Protein AF-A0A1H8EXU6-F1 (afdb_monomer_lite)

Secondary structure (DSSP, 8-state):
--------HHHHHHHHHHHHHH---SHHHHHHHHHHHHHTT-HHHHHHHHHHHHHHHHHHHHHHHTT-HHHHHHHHHHHHHHHHHTT-HHHHHHHHHHHHHHHHHHHHHTSTT-TTT-HHHHHHHHHHHHHTT-HHHHHHHHTT--SS--HHHHHHHHHHTT-HHHHHHHHHHHHHHHHHHT--TT--S-SS-HHHHHHHHHHTT-

Radius of gyration: 17.13 Å; chains: 1; bounding box: 43×28×47 Å

Foldseek 3Di:
DPLDDDAPLVVLVVLLVVCVVVPQDALLSLLLNLLSCVVVVVLQSSLVSLVVSLVRLVVVLVVCVPPPLVVNLLSLLLSLVSCVSSVVLVSSLVSLVVSLVSLVCCCCPVVVVPLVVSLVSLLSNLVSCLSNVVLVSNLVSQVSNDPDRRLSNQVSCCVVVVPLVSLVVSLVVLSVVCVVVVDHSSDGSGSADSNNSNVVSVVVND

Sequence (206 aa):
MARQLQVNEKQILQKINFLDSVGPQSWSDYEAYARCLFYLGEAEKAKAYFLEAAKRIVNLIAVFERKNRKEFVRLKLVQANYYRLAGEKRQSVKQYAELRDLYLNMFETDYEGDQDRAIGILNNLSYCHFFLEDYEKSIRFGKMVSEWEPISLGYSEGIFLQDKKRIESTLDDVIKEIKREKSVPYDTGAEVSLWDWYEIGRELLE

Structure (mmCIF, N/CA/C/O backbone):
data_AF-A0A1H8EXU6-F1
#
_entry.id   AF-A0A1H8EXU6-F1
#
loop_
_atom_site.group_PDB
_atom_site.id
_atom_site.type_symbol
_atom_site.label_atom_id
_atom_site.label_alt_id
_atom_site.label_comp_id
_atom_site.label_asym_id
_atom_site.label_entity_id
_atom_site.label_seq_id
_atom_site.pdbx_PDB_ins_code
_atom_site.Cartn_x
_atom_site.Cartn_y
_atom_site.Cartn_z
_atom_site.occupancy
_atom_site.B_iso_or_equiv
_atom_site.auth_seq_id
_atom_site.auth_comp_id
_atom_site.auth_asym_id
_atom_site.auth_atom_id
_atom_site.pdbx_PDB_model_num
ATOM 1 N N . MET A 1 1 ? 5.748 -5.212 24.329 1.00 45.69 1 MET A N 1
ATOM 2 C CA . MET A 1 1 ? 4.477 -4.496 24.601 1.00 45.69 1 MET A CA 1
ATOM 3 C C . MET A 1 1 ? 4.548 -2.969 24.371 1.00 45.69 1 MET A C 1
ATOM 5 O O . MET A 1 1 ? 3.659 -2.276 24.835 1.00 45.69 1 MET A O 1
ATOM 9 N N . ALA A 1 2 ? 5.526 -2.408 23.631 1.00 47.41 2 ALA A N 1
ATOM 10 C CA . ALA A 1 2 ? 5.732 -0.943 23.551 1.00 47.41 2 ALA A CA 1
ATOM 11 C C . ALA A 1 2 ? 5.724 -0.324 22.129 1.00 47.41 2 ALA A C 1
ATOM 13 O O . ALA A 1 2 ? 6.211 0.788 21.956 1.00 47.41 2 ALA A O 1
ATOM 14 N N . ARG A 1 3 ? 5.174 -1.003 21.110 1.00 66.81 3 ARG A N 1
ATOM 15 C CA . ARG A 1 3 ? 5.127 -0.496 19.714 1.00 66.81 3 ARG A CA 1
ATOM 16 C C . ARG A 1 3 ? 3.706 -0.256 19.178 1.00 66.81 3 ARG A C 1
ATOM 18 O O . ARG A 1 3 ? 3.496 -0.152 17.972 1.00 66.81 3 ARG A O 1
ATOM 25 N N . GLN A 1 4 ? 2.714 -0.168 20.067 1.00 81.00 4 GLN A N 1
ATOM 26 C CA . GLN A 1 4 ? 1.342 0.121 19.655 1.00 81.00 4 GLN A CA 1
ATOM 27 C C . GLN A 1 4 ? 1.125 1.636 19.538 1.00 81.00 4 GLN A C 1
ATOM 29 O O . GLN A 1 4 ? 1.287 2.368 20.514 1.00 81.00 4 GLN A O 1
ATOM 34 N N . LEU A 1 5 ? 0.786 2.113 18.342 1.00 89.25 5 LEU A N 1
ATOM 35 C CA . LEU A 1 5 ? 0.327 3.473 18.118 1.00 89.25 5 LEU A CA 1
ATOM 36 C C . LEU A 1 5 ? -1.074 3.599 18.706 1.00 89.25 5 LEU A C 1
ATOM 38 O O . LEU A 1 5 ? -1.958 2.790 18.426 1.00 89.25 5 LEU A O 1
ATOM 42 N N . GLN A 1 6 ? -1.278 4.625 19.527 1.00 86.56 6 GLN A N 1
ATOM 43 C CA . GLN A 1 6 ? -2.604 4.938 20.028 1.00 86.56 6 GLN A CA 1
ATOM 44 C C . GLN A 1 6 ? -3.386 5.654 18.926 1.00 86.56 6 GLN A C 1
ATOM 46 O O . GLN A 1 6 ? -3.114 6.812 18.607 1.00 86.56 6 GLN A O 1
ATOM 51 N N . VAL A 1 7 ? -4.360 4.957 18.349 1.00 90.06 7 VAL A N 1
ATOM 52 C CA . VAL A 1 7 ? -5.300 5.549 17.398 1.00 90.06 7 VAL A CA 1
ATOM 53 C C . VAL A 1 7 ? -6.278 6.448 18.151 1.00 90.06 7 VAL A C 1
ATOM 55 O O . VAL A 1 7 ? -6.841 6.064 19.176 1.00 90.06 7 VAL A O 1
ATOM 58 N N . ASN A 1 8 ? -6.482 7.666 17.651 1.00 93.12 8 ASN A N 1
ATOM 59 C CA . ASN A 1 8 ? -7.433 8.604 18.235 1.00 93.12 8 ASN A CA 1
ATOM 60 C C . ASN A 1 8 ? -8.865 8.229 17.831 1.00 93.12 8 ASN A C 1
ATOM 62 O O . ASN A 1 8 ? -9.390 8.711 16.827 1.00 93.12 8 ASN A O 1
ATOM 66 N N . GLU A 1 9 ? -9.506 7.385 18.636 1.00 94.12 9 GLU A N 1
ATOM 67 C CA . GLU A 1 9 ? -10.868 6.892 18.399 1.00 94.12 9 GLU A CA 1
ATOM 68 C C . GLU A 1 9 ? -11.885 8.025 18.177 1.00 94.12 9 GLU A C 1
ATOM 70 O O . GLU A 1 9 ? -12.750 7.928 17.309 1.00 94.12 9 GLU A O 1
ATOM 75 N N . LYS A 1 10 ? -11.733 9.164 18.869 1.00 95.88 10 LYS A N 1
ATOM 76 C CA . LYS A 1 10 ? -12.604 10.331 18.666 1.00 95.88 10 LYS A CA 1
ATOM 77 C C . LYS A 1 10 ? -12.510 10.873 17.236 1.00 95.88 10 LYS A C 1
ATOM 79 O O . LYS A 1 10 ? -13.536 11.243 16.672 1.00 95.88 10 LYS A O 1
ATOM 84 N N . GLN A 1 11 ? -11.312 10.923 16.650 1.00 95.69 11 GLN A N 1
ATOM 85 C CA . GLN A 1 11 ? -11.128 11.353 15.257 1.00 95.69 11 GLN A CA 1
ATOM 86 C C . GLN A 1 11 ? -11.706 10.335 14.268 1.00 95.69 11 GLN A C 1
ATOM 88 O O . GLN A 1 11 ? -12.362 10.735 13.307 1.00 95.69 11 GLN A O 1
ATOM 93 N N . ILE A 1 12 ? -11.535 9.033 14.534 1.00 97.19 12 ILE A N 1
ATOM 94 C CA . ILE A 1 12 ? -12.151 7.961 13.735 1.00 97.19 12 ILE A CA 1
ATOM 95 C C . ILE A 1 12 ? -13.680 8.117 13.711 1.00 97.19 12 ILE A C 1
ATOM 97 O O . ILE A 1 12 ? -14.282 8.173 12.638 1.00 97.19 12 ILE A O 1
ATOM 101 N N . LEU A 1 13 ? -14.302 8.269 14.884 1.00 97.38 13 LEU A N 1
ATOM 102 C CA . LEU A 1 13 ? -15.750 8.448 15.016 1.00 97.38 13 LEU A CA 1
ATOM 103 C C . LEU A 1 13 ? -16.239 9.738 14.350 1.00 97.38 13 LEU A C 1
ATOM 105 O O . LEU A 1 13 ? -17.275 9.736 13.692 1.00 97.38 13 LEU A O 1
ATOM 109 N N . GLN A 1 14 ? -15.493 10.841 14.468 1.00 97.19 14 GLN A N 1
ATOM 110 C CA . GLN A 1 14 ? -15.816 12.087 13.766 1.00 97.19 14 GLN A CA 1
ATOM 111 C C . GLN A 1 14 ? -15.837 11.898 12.244 1.00 97.19 14 GLN A C 1
ATOM 113 O O . GLN A 1 14 ? -16.750 12.399 11.585 1.00 97.19 14 GLN A O 1
ATOM 118 N N . LYS A 1 15 ? -14.865 11.165 11.687 1.00 97.44 15 LYS A N 1
ATOM 119 C CA . LYS A 1 15 ? -14.797 10.897 10.247 1.00 97.44 15 LYS A CA 1
ATOM 120 C C . LYS A 1 15 ? -15.935 9.988 9.776 1.00 97.44 15 LYS A C 1
ATOM 122 O O . LYS A 1 15 ? -16.540 10.300 8.752 1.00 97.44 15 LYS A O 1
ATOM 127 N N . ILE A 1 16 ? -16.261 8.930 10.524 1.00 97.00 16 ILE A N 1
ATOM 128 C CA . ILE A 1 16 ? -17.414 8.061 10.229 1.00 97.00 16 ILE A CA 1
ATOM 129 C C . ILE A 1 16 ? -18.718 8.847 10.275 1.00 97.00 16 ILE A C 1
ATOM 131 O O . ILE A 1 16 ? -19.432 8.853 9.283 1.00 97.00 16 ILE A O 1
ATOM 135 N N . ASN A 1 17 ? -18.981 9.594 11.352 1.00 97.69 17 ASN A N 1
ATOM 136 C CA . ASN A 1 17 ? -20.216 10.374 11.482 1.00 97.69 17 ASN A CA 1
ATOM 137 C C . ASN A 1 17 ? -20.381 11.385 10.339 1.00 97.69 17 ASN A C 1
ATOM 139 O O . ASN A 1 17 ? -21.485 11.601 9.841 1.00 97.69 17 ASN A O 1
ATOM 143 N N . PHE A 1 18 ? -19.279 12.005 9.906 1.00 97.44 18 PHE A N 1
ATOM 144 C CA . PHE A 1 18 ? -19.294 12.879 8.741 1.00 97.44 18 PHE A CA 1
ATOM 145 C C . PHE A 1 18 ? -19.677 12.108 7.473 1.00 97.44 18 PHE A C 1
ATOM 147 O O . PHE A 1 18 ? -20.604 12.519 6.778 1.00 97.44 18 PHE A O 1
ATOM 154 N N . LEU A 1 19 ? -19.008 10.986 7.190 1.00 97.12 19 LEU A N 1
ATOM 155 C CA . LEU A 1 19 ? -19.264 10.169 6.002 1.00 97.12 1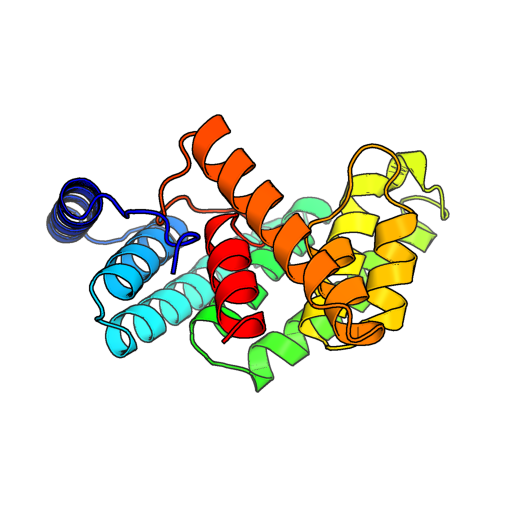9 LEU A CA 1
ATOM 156 C C . LEU A 1 19 ? -20.662 9.534 6.003 1.00 97.12 19 LEU A C 1
ATOM 158 O O . LEU A 1 19 ? -21.265 9.436 4.940 1.00 97.12 19 LEU A O 1
ATOM 162 N N . ASP A 1 20 ? -21.215 9.198 7.166 1.00 96.75 20 ASP A N 1
ATOM 163 C CA . ASP A 1 20 ? -22.604 8.754 7.321 1.00 96.75 20 ASP A CA 1
ATOM 164 C C . ASP A 1 20 ? -23.599 9.872 7.005 1.00 96.75 20 ASP A C 1
ATOM 166 O O . ASP A 1 20 ? -24.638 9.625 6.397 1.00 96.75 20 ASP A O 1
ATOM 170 N N . SER A 1 21 ? -23.278 11.116 7.380 1.00 97.31 21 SER A N 1
ATOM 171 C CA . SER A 1 21 ? -24.172 12.257 7.153 1.00 97.31 21 SER A CA 1
ATOM 172 C C . SER A 1 21 ? -24.282 12.664 5.679 1.00 97.31 21 SER A C 1
ATOM 174 O O . SER A 1 21 ? -25.331 13.150 5.259 1.00 97.31 21 SER A O 1
ATOM 176 N N . VAL A 1 22 ? -23.219 12.462 4.891 1.00 95.38 22 VAL A N 1
ATOM 177 C CA . VAL A 1 22 ? -23.169 12.842 3.464 1.00 95.38 22 VAL A CA 1
ATOM 178 C C . VAL A 1 22 ? -23.229 11.653 2.501 1.00 95.38 22 VAL A C 1
ATOM 180 O O . VAL A 1 22 ? -23.462 11.841 1.306 1.00 95.38 22 VAL A O 1
ATOM 183 N N . GLY A 1 23 ? -23.021 10.434 3.002 1.00 94.31 23 GLY A N 1
ATOM 184 C CA . GLY A 1 23 ? -22.775 9.235 2.203 1.00 94.31 23 GLY A CA 1
ATOM 185 C C . GLY A 1 23 ? -21.404 9.271 1.500 1.00 94.31 23 GLY A C 1
ATOM 186 O O . GLY A 1 23 ? -21.052 10.294 0.911 1.00 94.31 23 GLY A O 1
ATOM 187 N N . PRO A 1 24 ? -20.622 8.174 1.478 1.00 94.81 24 PRO A N 1
ATOM 188 C CA . PRO A 1 24 ? -19.399 8.108 0.674 1.00 94.81 24 PRO A CA 1
ATOM 189 C C . PRO A 1 24 ? -19.691 8.315 -0.824 1.00 94.81 24 PRO A C 1
ATOM 191 O O . PRO A 1 24 ? -20.514 7.604 -1.400 1.00 94.81 24 PRO A O 1
ATOM 194 N N . GLN A 1 25 ? -19.022 9.277 -1.472 1.00 93.69 25 GLN A N 1
ATOM 195 C CA . GLN A 1 25 ? -19.296 9.636 -2.876 1.00 93.69 25 GLN A CA 1
ATOM 196 C C . GLN A 1 25 ? -18.189 9.171 -3.829 1.00 93.69 25 GLN A C 1
ATOM 198 O O . GLN A 1 25 ? -18.455 8.747 -4.958 1.00 93.69 25 GLN A O 1
ATOM 203 N N . SER A 1 26 ? -16.940 9.216 -3.373 1.00 94.88 26 SER A N 1
ATOM 204 C CA . SER A 1 26 ? -15.739 8.904 -4.154 1.00 94.88 26 SER A CA 1
ATOM 205 C C . SER A 1 26 ? -15.062 7.619 -3.679 1.00 94.88 26 SER A C 1
ATOM 207 O O . SER A 1 26 ? -15.241 7.215 -2.535 1.00 94.88 26 SER A O 1
ATOM 209 N N . TRP A 1 27 ? -14.238 6.983 -4.519 1.00 96.19 27 TRP A N 1
ATOM 210 C CA . TRP A 1 27 ? -13.452 5.808 -4.102 1.00 96.19 27 TRP A CA 1
ATOM 211 C C . TRP A 1 27 ? -12.605 6.089 -2.847 1.00 96.19 27 TRP A C 1
ATOM 213 O O . TRP A 1 27 ? -12.496 5.217 -1.991 1.00 96.19 27 TRP A O 1
ATOM 223 N N . SER A 1 28 ? -12.092 7.315 -2.695 1.00 95.69 28 SER A N 1
ATOM 224 C CA . SER A 1 28 ? -11.356 7.755 -1.507 1.00 95.69 28 SER A CA 1
ATOM 225 C C . SER A 1 28 ? -12.256 7.873 -0.276 1.00 95.69 28 SER A C 1
ATOM 227 O O . SER A 1 28 ? -11.833 7.521 0.815 1.00 95.69 28 SER A O 1
ATOM 229 N N . ASP A 1 29 ? -13.521 8.284 -0.411 1.00 97.19 29 ASP A N 1
ATOM 230 C CA . ASP A 1 29 ? -14.446 8.274 0.733 1.00 97.19 29 ASP A CA 1
ATOM 231 C C . ASP A 1 29 ? -14.725 6.848 1.210 1.00 97.19 29 ASP A C 1
ATOM 233 O O . ASP A 1 29 ? -14.744 6.596 2.414 1.00 97.19 29 ASP A O 1
ATOM 237 N N . TYR A 1 30 ? -14.910 5.911 0.273 1.00 97.94 30 TYR A N 1
ATOM 238 C CA . TYR A 1 30 ? -15.079 4.491 0.591 1.00 97.94 30 TYR A CA 1
ATOM 239 C C . TYR A 1 30 ? -13.823 3.908 1.253 1.00 97.94 30 TYR A C 1
ATOM 241 O O . TYR A 1 30 ? -13.953 3.174 2.230 1.00 97.94 30 TYR A O 1
ATOM 249 N N . GLU A 1 31 ? -12.622 4.271 0.785 1.00 98.00 31 GLU A N 1
ATOM 250 C CA . GLU A 1 31 ? -11.361 3.902 1.441 1.00 98.00 31 GLU A CA 1
ATOM 251 C C . GLU A 1 31 ? -11.290 4.453 2.872 1.00 98.00 31 GLU A C 1
ATOM 253 O O . GLU A 1 31 ? -11.057 3.688 3.809 1.00 98.00 31 GLU A O 1
ATOM 258 N N . ALA A 1 32 ? -11.511 5.758 3.061 1.00 97.94 32 ALA A N 1
ATOM 259 C CA . ALA A 1 32 ? -11.473 6.383 4.382 1.00 97.94 32 ALA A CA 1
ATOM 260 C C . ALA A 1 32 ? -12.466 5.715 5.340 1.00 97.94 32 ALA A C 1
ATOM 262 O O . ALA A 1 32 ? -12.121 5.417 6.483 1.00 97.94 32 ALA A O 1
ATOM 263 N N . TYR A 1 33 ? -13.686 5.445 4.868 1.00 98.19 33 TYR A N 1
ATOM 264 C CA . TYR A 1 33 ? -14.715 4.781 5.660 1.00 98.19 33 TYR A CA 1
ATOM 265 C C . TYR A 1 33 ? -14.307 3.356 6.047 1.00 98.19 33 TYR A C 1
ATOM 267 O O . TYR A 1 33 ? -14.404 2.984 7.216 1.00 98.19 33 TYR A O 1
ATOM 275 N N . ALA A 1 34 ? -13.788 2.578 5.091 1.00 98.25 34 ALA A N 1
ATOM 276 C CA . ALA A 1 34 ? -13.293 1.225 5.330 1.00 98.25 34 ALA A CA 1
ATOM 277 C C . ALA A 1 34 ? -12.171 1.206 6.376 1.00 98.25 34 ALA A C 1
ATOM 279 O O . ALA A 1 34 ? -12.211 0.407 7.312 1.00 98.25 34 ALA A O 1
ATOM 280 N N . ARG A 1 35 ? -11.206 2.126 6.259 1.00 97.94 35 ARG A N 1
ATOM 281 C CA . ARG A 1 35 ? -10.109 2.293 7.221 1.00 97.94 35 ARG A CA 1
ATOM 282 C C . A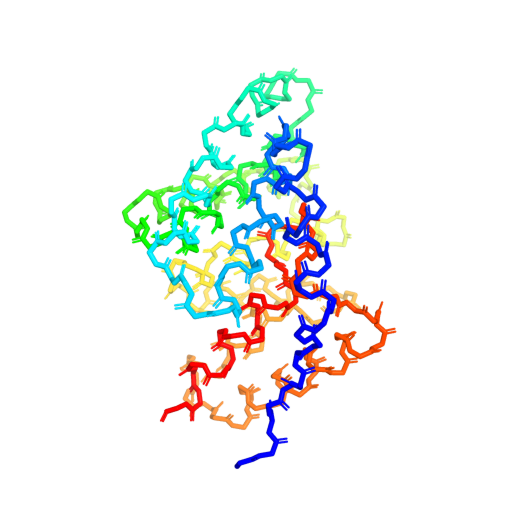RG A 1 35 ? -10.634 2.632 8.616 1.00 97.94 35 ARG A C 1
ATOM 284 O O . ARG A 1 35 ? -10.215 2.014 9.589 1.00 97.94 35 ARG A O 1
ATOM 291 N N . CYS A 1 36 ? -11.591 3.553 8.733 1.00 98.06 36 CYS A N 1
ATOM 292 C CA . CYS A 1 36 ? -12.208 3.854 10.023 1.00 98.06 36 CYS A CA 1
ATOM 293 C C . CYS A 1 36 ? -12.896 2.625 10.641 1.00 98.06 36 CYS A C 1
ATOM 295 O O . CYS A 1 36 ? -12.682 2.341 11.817 1.00 98.06 36 CYS A O 1
ATOM 297 N N . LEU A 1 37 ? -13.679 1.877 9.856 1.00 97.94 37 LEU A N 1
ATOM 298 C CA . LEU A 1 37 ? -14.353 0.657 10.314 1.00 97.94 37 LEU A CA 1
ATOM 299 C C . LEU A 1 37 ? -13.358 -0.413 10.779 1.00 97.94 37 LEU A C 1
ATOM 301 O O . LEU A 1 37 ? -13.581 -1.041 11.812 1.00 97.94 37 LEU A O 1
ATOM 305 N N . PHE A 1 38 ? -12.247 -0.586 10.060 1.00 96.94 38 PHE A N 1
ATOM 306 C CA . PHE A 1 38 ? -11.181 -1.513 10.443 1.00 96.94 38 PHE A CA 1
ATOM 307 C C . PHE A 1 38 ? -10.659 -1.210 11.856 1.00 96.94 38 PHE A C 1
ATOM 309 O O . PHE A 1 38 ? -10.638 -2.099 12.705 1.00 96.94 38 PHE A O 1
ATOM 316 N N . TYR A 1 39 ? -10.342 0.055 12.149 1.00 95.88 39 TYR A N 1
ATOM 317 C CA . TYR A 1 39 ? -9.848 0.465 13.470 1.00 95.88 39 TYR A CA 1
ATOM 318 C C . TYR A 1 39 ? -10.905 0.464 14.581 1.00 95.88 39 TYR A C 1
ATOM 320 O O . TYR A 1 39 ? -10.541 0.461 15.754 1.00 95.88 39 TYR A O 1
ATOM 328 N N . LEU A 1 40 ? -12.195 0.424 14.240 1.00 95.75 40 LEU A N 1
ATOM 329 C CA . LEU A 1 40 ? -13.282 0.193 15.199 1.00 95.75 40 LEU A CA 1
ATOM 330 C C . LEU A 1 40 ? -13.588 -1.299 15.421 1.00 95.75 40 LEU A C 1
ATOM 332 O O . LEU A 1 40 ? -14.525 -1.628 16.144 1.00 95.75 40 LEU A O 1
ATOM 336 N N . GLY A 1 41 ? -12.825 -2.212 14.809 1.00 95.62 41 GLY A N 1
ATOM 337 C CA . GLY A 1 41 ? -13.040 -3.657 14.935 1.00 95.62 41 GLY A CA 1
ATOM 338 C C . GLY A 1 41 ? -14.175 -4.205 14.062 1.00 95.62 41 GLY A C 1
ATOM 339 O O . GLY A 1 41 ? -14.562 -5.363 14.202 1.00 95.62 41 GLY A O 1
ATOM 340 N N . GLU A 1 42 ? -14.693 -3.414 13.123 1.00 97.06 42 GLU A N 1
ATOM 341 C CA . GLU A 1 42 ? -15.795 -3.771 12.221 1.00 97.06 42 GLU A CA 1
ATOM 342 C C . GLU A 1 42 ? -15.258 -4.380 10.910 1.00 97.06 42 GLU A C 1
ATOM 344 O O . GLU A 1 42 ? -15.556 -3.920 9.804 1.00 97.06 42 GLU A O 1
ATOM 349 N N . ALA A 1 43 ? -14.423 -5.419 11.032 1.00 94.69 43 ALA A N 1
ATOM 350 C CA . ALA A 1 43 ? -13.606 -5.949 9.936 1.00 94.69 43 ALA A CA 1
ATOM 351 C C . ALA A 1 43 ? -14.417 -6.394 8.703 1.00 94.69 43 ALA A C 1
ATOM 353 O O . ALA A 1 43 ? -14.051 -6.069 7.576 1.00 94.69 43 ALA A O 1
ATOM 354 N N . GLU A 1 44 ? -15.543 -7.091 8.887 1.00 95.88 44 GLU A N 1
ATOM 355 C CA . GLU A 1 44 ? -16.378 -7.541 7.760 1.00 95.88 44 GLU A CA 1
ATOM 356 C C . GLU A 1 44 ? -17.007 -6.369 6.994 1.00 95.88 44 GLU A C 1
ATOM 358 O O . GLU A 1 44 ? -17.067 -6.385 5.762 1.00 95.88 44 GLU A O 1
ATOM 363 N N . LYS A 1 45 ? -17.409 -5.303 7.701 1.00 97.62 45 LYS A N 1
ATOM 364 C CA . LYS A 1 45 ? -17.896 -4.081 7.050 1.00 97.62 45 LYS A CA 1
ATOM 365 C C . LYS A 1 45 ? -16.757 -3.390 6.306 1.00 97.62 45 LYS A C 1
ATOM 367 O O . LYS A 1 45 ? -16.934 -3.022 5.148 1.00 97.62 45 LYS A O 1
ATOM 372 N N . ALA A 1 46 ? -15.582 -3.265 6.926 1.00 98.19 46 ALA A N 1
ATOM 373 C CA . ALA A 1 46 ? -14.411 -2.657 6.296 1.00 98.19 46 ALA A CA 1
ATOM 374 C C . ALA A 1 46 ? -14.068 -3.326 4.954 1.00 98.19 46 ALA A C 1
ATOM 376 O O . ALA A 1 46 ? -13.910 -2.634 3.947 1.00 98.19 46 ALA A O 1
ATOM 377 N N . LYS A 1 47 ? -14.059 -4.668 4.904 1.00 98.25 47 LYS A N 1
ATOM 378 C CA . LYS A 1 47 ? -13.835 -5.432 3.663 1.00 98.25 47 LYS A CA 1
ATOM 379 C C . LYS A 1 47 ? -14.815 -5.040 2.558 1.00 98.25 47 LYS A C 1
ATOM 381 O O . LYS A 1 47 ? -14.394 -4.757 1.438 1.00 98.25 47 LYS A O 1
ATOM 386 N N . ALA A 1 48 ? -16.112 -4.971 2.867 1.00 98.25 48 ALA A N 1
ATOM 387 C CA . ALA A 1 48 ? -17.133 -4.598 1.889 1.00 98.25 48 ALA A CA 1
ATOM 388 C C . ALA A 1 48 ? -16.898 -3.191 1.305 1.00 98.25 48 ALA A C 1
ATOM 390 O O . ALA A 1 48 ? -17.037 -2.995 0.096 1.00 98.25 48 ALA A O 1
ATOM 391 N N . TYR A 1 49 ? -16.484 -2.228 2.135 1.00 98.31 49 TYR A N 1
ATOM 392 C CA . TYR A 1 49 ? -16.184 -0.868 1.681 1.00 98.31 49 TYR A CA 1
ATOM 393 C C . TYR A 1 49 ? -14.877 -0.773 0.880 1.00 98.31 49 TYR A C 1
ATOM 395 O O . TYR A 1 49 ? -14.845 -0.042 -0.110 1.00 98.31 49 TYR A O 1
ATOM 403 N N . PHE A 1 50 ? -13.838 -1.552 1.206 1.00 98.38 50 PHE A N 1
ATOM 404 C CA . PHE A 1 50 ? -12.641 -1.649 0.357 1.00 98.38 50 PHE A CA 1
ATOM 405 C C . PHE A 1 50 ? -12.966 -2.219 -1.031 1.00 98.38 50 PHE A C 1
ATOM 407 O O . PHE A 1 50 ? -12.485 -1.700 -2.039 1.00 98.38 50 PHE A O 1
ATOM 414 N N . LEU A 1 51 ? -13.834 -3.232 -1.117 1.00 98.25 51 LEU A N 1
ATOM 415 C CA . LEU A 1 51 ? -14.290 -3.764 -2.407 1.00 98.25 51 LEU A CA 1
ATOM 416 C C . LEU A 1 51 ? -15.073 -2.732 -3.215 1.00 98.25 51 LEU A C 1
ATOM 418 O O . LEU A 1 51 ? -14.941 -2.668 -4.437 1.00 98.25 51 LEU A O 1
ATOM 422 N N . GLU A 1 52 ? -15.884 -1.915 -2.553 1.00 97.88 52 GLU A N 1
ATOM 423 C CA . GLU A 1 52 ? -16.617 -0.842 -3.217 1.00 97.88 52 GLU A CA 1
ATOM 424 C C . GLU A 1 52 ? -15.678 0.281 -3.694 1.00 97.88 52 GLU A C 1
ATOM 426 O O . GLU A 1 52 ? -15.815 0.747 -4.829 1.00 97.88 52 GLU A O 1
ATOM 431 N N . ALA A 1 53 ? -14.651 0.638 -2.912 1.00 97.56 53 ALA A N 1
ATOM 432 C CA . ALA A 1 53 ? -13.579 1.533 -3.356 1.00 97.56 53 ALA A CA 1
ATOM 433 C C . ALA A 1 53 ? -12.868 0.980 -4.607 1.00 97.56 53 ALA A C 1
ATOM 435 O O . ALA A 1 53 ? -12.712 1.695 -5.604 1.00 97.56 53 ALA A O 1
ATOM 436 N N . ALA A 1 54 ? -12.535 -0.317 -4.605 1.00 97.25 54 ALA A N 1
ATOM 437 C CA . ALA A 1 54 ? -11.914 -1.009 -5.734 1.00 97.25 54 ALA A CA 1
ATOM 438 C C . ALA A 1 54 ? -12.795 -1.027 -6.992 1.00 97.25 54 ALA A C 1
ATOM 440 O O . ALA A 1 54 ? -12.276 -0.904 -8.101 1.00 97.25 54 ALA A O 1
ATOM 441 N N . LYS A 1 55 ? -14.122 -1.135 -6.858 1.00 97.00 55 LYS A N 1
ATOM 442 C CA . LYS A 1 55 ? -15.048 -1.031 -8.000 1.00 97.00 55 LYS A CA 1
ATOM 443 C C . LYS A 1 55 ? -15.114 0.391 -8.550 1.00 97.00 55 LYS A C 1
ATOM 445 O O . LYS A 1 55 ? -15.117 0.583 -9.762 1.00 97.00 55 LYS A O 1
ATOM 450 N N . ARG A 1 56 ? -15.153 1.397 -7.675 1.00 95.75 56 ARG A N 1
ATOM 451 C CA . ARG A 1 56 ? -15.331 2.804 -8.071 1.00 95.75 56 ARG A CA 1
ATOM 452 C C . ARG A 1 56 ? -14.112 3.395 -8.761 1.00 95.75 56 ARG A C 1
ATOM 454 O O . ARG A 1 56 ? -14.269 4.190 -9.688 1.00 95.75 56 ARG A O 1
ATOM 461 N N . ILE A 1 57 ? -12.912 2.983 -8.359 1.00 95.81 57 ILE A N 1
ATOM 462 C CA . ILE A 1 57 ? -11.669 3.461 -8.977 1.00 95.81 57 ILE A CA 1
ATOM 463 C C . ILE A 1 57 ? -11.504 2.975 -10.433 1.00 95.81 57 ILE A C 1
ATOM 465 O O . ILE A 1 57 ? -10.818 3.638 -11.208 1.00 95.81 57 ILE A O 1
ATOM 469 N N . VAL A 1 58 ? -12.197 1.902 -10.859 1.00 94.50 58 VAL A N 1
ATOM 470 C CA . VAL A 1 58 ? -12.144 1.355 -12.238 1.00 94.50 58 VAL A CA 1
ATOM 471 C C . VAL A 1 58 ? -12.430 2.419 -13.297 1.00 94.50 58 VAL A C 1
ATOM 473 O O . VAL A 1 58 ? -11.711 2.510 -14.292 1.00 94.50 58 VAL A O 1
ATOM 476 N N . ASN A 1 59 ? -13.452 3.250 -13.081 1.00 89.12 59 ASN A N 1
ATOM 477 C CA . ASN A 1 59 ? -13.827 4.285 -14.046 1.00 89.12 59 ASN A CA 1
ATOM 478 C C . ASN A 1 59 ? -12.704 5.312 -14.225 1.00 89.12 59 ASN A C 1
ATOM 480 O O . ASN A 1 59 ? -12.444 5.761 -15.339 1.00 89.12 59 ASN A O 1
ATOM 484 N N . LEU A 1 60 ? -12.012 5.656 -13.137 1.00 91.62 60 LEU A N 1
ATOM 485 C CA . LEU A 1 60 ? -10.893 6.589 -13.176 1.00 91.62 60 LEU A CA 1
ATOM 486 C C . LEU A 1 60 ? -9.660 5.958 -13.840 1.00 91.62 60 LEU A C 1
ATOM 488 O O . LEU A 1 60 ? -9.017 6.606 -14.664 1.00 91.62 60 LEU A O 1
ATOM 492 N N . ILE A 1 61 ? -9.378 4.681 -13.561 1.00 94.81 61 ILE A N 1
ATOM 493 C CA . ILE A 1 61 ? -8.314 3.912 -14.227 1.00 94.81 61 ILE A CA 1
ATOM 494 C C . ILE A 1 61 ? -8.516 3.926 -15.750 1.00 94.81 61 ILE A C 1
ATOM 496 O O . ILE A 1 61 ? -7.583 4.238 -16.489 1.00 94.81 61 ILE A O 1
ATOM 500 N N . ALA A 1 62 ? -9.740 3.667 -16.221 1.00 93.19 62 ALA A N 1
ATOM 501 C CA . ALA A 1 62 ? -10.063 3.652 -17.649 1.00 93.19 62 ALA A CA 1
ATOM 502 C C . ALA A 1 62 ? -9.844 5.017 -18.334 1.00 93.19 62 ALA A C 1
ATOM 504 O O . ALA A 1 62 ? -9.449 5.077 -19.499 1.00 93.19 62 ALA A O 1
ATOM 505 N N . VAL A 1 63 ? -10.055 6.129 -17.617 1.00 92.81 63 VAL A N 1
ATOM 506 C CA . VAL A 1 63 ? -9.771 7.479 -18.137 1.00 92.81 63 VAL A CA 1
ATOM 507 C C . VAL A 1 63 ? -8.272 7.679 -18.372 1.00 92.81 63 VAL A C 1
ATOM 509 O O . VAL A 1 63 ? -7.888 8.296 -19.372 1.00 92.81 63 VAL A O 1
ATOM 512 N N . PHE A 1 64 ? -7.427 7.172 -17.473 1.00 94.56 64 PHE A N 1
ATOM 513 C CA . PHE A 1 64 ? -5.981 7.377 -17.536 1.00 94.56 64 PHE A CA 1
ATOM 514 C C . PHE A 1 64 ? -5.241 6.376 -18.414 1.00 94.56 64 PHE A C 1
ATOM 516 O O . PHE A 1 64 ? -4.203 6.747 -18.957 1.00 94.56 64 PHE A O 1
ATOM 523 N N . GLU A 1 65 ? -5.785 5.179 -18.643 1.00 91.81 65 GLU A N 1
ATOM 524 C CA . GLU A 1 65 ? -5.167 4.134 -19.476 1.00 91.81 65 GLU A CA 1
ATOM 525 C C . GLU A 1 65 ? -4.649 4.665 -20.823 1.00 91.81 65 GLU A C 1
ATOM 527 O O . GLU A 1 65 ? -3.562 4.308 -21.267 1.00 91.81 65 GLU A O 1
ATOM 532 N N . ARG A 1 66 ? -5.393 5.585 -21.450 1.00 85.31 66 ARG A N 1
ATOM 533 C CA . ARG A 1 66 ? -5.050 6.158 -22.764 1.00 85.31 66 ARG A CA 1
ATOM 534 C C . ARG A 1 66 ? -4.374 7.526 -22.707 1.00 85.31 66 ARG A C 1
ATOM 536 O O . ARG A 1 66 ? -3.949 8.030 -23.741 1.00 85.31 66 ARG A O 1
ATOM 543 N N . LYS A 1 67 ? -4.352 8.170 -21.540 1.00 88.88 67 LYS A N 1
ATOM 544 C CA . LYS A 1 67 ? -3.992 9.594 -21.400 1.00 88.88 67 LYS A CA 1
ATOM 545 C C . LYS A 1 67 ? -2.751 9.822 -20.555 1.00 88.88 67 LYS A C 1
ATOM 547 O O . LYS A 1 67 ? -2.035 10.789 -20.779 1.00 88.88 67 LYS A O 1
ATOM 552 N N . ASN A 1 68 ? -2.530 8.974 -19.558 1.00 93.31 68 ASN A N 1
ATOM 553 C CA . ASN A 1 68 ? -1.440 9.121 -18.613 1.00 93.31 68 ASN A CA 1
ATOM 554 C C . ASN A 1 68 ? -1.078 7.750 -18.038 1.00 93.31 68 ASN A C 1
ATOM 556 O O . ASN A 1 68 ? -1.683 7.279 -17.075 1.00 93.31 68 ASN A O 1
ATOM 560 N N . ARG A 1 69 ? -0.052 7.131 -18.627 1.00 91.44 69 ARG A N 1
ATOM 561 C CA . ARG A 1 69 ? 0.446 5.816 -18.215 1.00 91.44 69 ARG A CA 1
ATOM 562 C C . ARG A 1 69 ? 0.853 5.781 -16.740 1.00 91.44 69 ARG A C 1
ATOM 564 O O . ARG A 1 69 ? 0.577 4.789 -16.077 1.00 91.44 69 ARG A O 1
ATOM 571 N N . LYS A 1 70 ? 1.464 6.857 -16.225 1.00 91.19 70 LYS A N 1
ATOM 572 C CA . LYS A 1 70 ? 1.907 6.948 -14.824 1.00 91.19 70 LYS A CA 1
ATOM 573 C C . LYS A 1 70 ? 0.722 6.915 -13.860 1.00 91.19 70 LYS A C 1
ATOM 575 O O . LYS A 1 70 ? 0.705 6.081 -12.962 1.00 91.19 70 LYS A O 1
ATOM 580 N N . GLU A 1 71 ? -0.296 7.745 -14.085 1.00 93.62 71 GLU A N 1
ATOM 581 C CA . GLU A 1 71 ? -1.508 7.715 -13.248 1.00 93.62 71 GLU A CA 1
ATOM 582 C C . GLU A 1 71 ? -2.292 6.410 -13.409 1.00 93.62 71 GLU A C 1
ATOM 584 O O . GLU A 1 71 ? -2.842 5.897 -12.438 1.00 93.62 71 GLU A O 1
ATOM 589 N N . PHE A 1 72 ? -2.302 5.824 -14.608 1.00 95.56 72 PHE A N 1
ATOM 590 C CA . PHE A 1 72 ? -2.918 4.520 -14.841 1.00 95.56 72 PHE A CA 1
ATOM 591 C C . PHE A 1 72 ? -2.301 3.419 -13.966 1.00 95.56 72 PHE A C 1
ATOM 593 O O . PHE A 1 72 ? -3.036 2.721 -13.263 1.00 95.56 72 PHE A O 1
ATOM 600 N N . VAL A 1 73 ? -0.969 3.270 -13.972 1.00 95.31 73 VAL A N 1
ATOM 601 C CA . VAL A 1 73 ? -0.306 2.244 -13.146 1.00 95.31 73 VAL A CA 1
ATOM 602 C C . VAL A 1 73 ? -0.443 2.547 -11.656 1.00 95.31 73 VAL A C 1
ATOM 604 O O . VAL A 1 73 ? -0.703 1.635 -10.876 1.00 95.31 73 VAL A O 1
ATOM 607 N N . ARG A 1 74 ? -0.371 3.826 -11.269 1.00 95.00 74 ARG A N 1
ATOM 608 C CA . ARG A 1 74 ? -0.548 4.274 -9.885 1.00 95.00 74 ARG A CA 1
ATOM 609 C C . ARG A 1 74 ? -1.916 3.879 -9.325 1.00 95.00 74 ARG A C 1
ATOM 611 O O . ARG A 1 74 ? -2.001 3.235 -8.285 1.00 95.00 74 ARG A O 1
ATOM 618 N N . LEU A 1 75 ? -2.996 4.190 -10.042 1.00 96.06 75 LEU A N 1
ATOM 619 C CA . LEU A 1 75 ? -4.356 3.862 -9.601 1.00 96.06 75 LEU A CA 1
ATOM 620 C C . LEU A 1 75 ? -4.646 2.357 -9.642 1.00 96.06 75 LEU A C 1
ATOM 622 O O . LEU A 1 75 ? -5.398 1.864 -8.802 1.00 96.06 75 LEU A O 1
ATOM 626 N N . LYS A 1 76 ? -4.038 1.608 -10.573 1.00 96.88 76 LYS A N 1
ATOM 627 C CA . LYS A 1 76 ? -4.081 0.139 -10.524 1.00 96.88 76 LYS A CA 1
ATOM 628 C C . LYS A 1 76 ? -3.396 -0.404 -9.265 1.00 96.88 76 LYS A C 1
ATOM 630 O O . LYS A 1 76 ? -3.905 -1.356 -8.684 1.00 96.88 76 LYS A O 1
ATOM 635 N N . LEU A 1 77 ? -2.286 0.192 -8.825 1.00 97.00 77 LEU A N 1
ATOM 636 C CA . LEU A 1 77 ? -1.602 -0.213 -7.594 1.00 97.00 77 LEU A CA 1
ATOM 637 C C . LEU A 1 77 ? -2.450 0.072 -6.346 1.00 97.00 77 LEU A C 1
ATOM 639 O O . LEU A 1 77 ? -2.596 -0.811 -5.502 1.00 97.00 77 LEU A O 1
ATOM 643 N N . VAL A 1 78 ? -3.104 1.237 -6.288 1.00 97.06 78 VAL A N 1
ATOM 644 C CA . VAL A 1 78 ? -4.112 1.556 -5.257 1.00 97.06 78 VAL A CA 1
ATOM 645 C C . VAL A 1 78 ? -5.236 0.508 -5.247 1.00 97.06 78 VAL A C 1
ATOM 647 O O . VAL A 1 78 ? -5.588 -0.031 -4.198 1.00 97.06 78 VAL A O 1
ATOM 650 N N . GLN A 1 79 ? -5.771 0.151 -6.418 1.00 97.62 79 GLN A N 1
ATOM 651 C CA . GLN A 1 79 ? -6.817 -0.868 -6.534 1.00 97.62 79 GLN A CA 1
ATOM 652 C C . GLN A 1 79 ? -6.351 -2.254 -6.046 1.00 97.62 79 GLN A C 1
ATOM 654 O O . GLN A 1 79 ? -7.091 -2.930 -5.326 1.00 97.62 79 GLN A O 1
ATOM 659 N N . ALA A 1 80 ? -5.128 -2.665 -6.389 1.00 97.81 80 ALA A N 1
ATOM 660 C CA . ALA A 1 80 ? -4.549 -3.932 -5.941 1.00 97.81 80 ALA A CA 1
ATOM 661 C C . ALA A 1 80 ? -4.440 -3.994 -4.409 1.00 97.81 80 ALA A C 1
ATOM 663 O O . ALA A 1 80 ? -4.729 -5.037 -3.804 1.00 97.81 80 ALA A O 1
ATOM 664 N N . ASN A 1 81 ? -4.095 -2.862 -3.787 1.00 97.81 81 ASN A N 1
ATOM 665 C CA . ASN A 1 81 ? -4.049 -2.713 -2.338 1.00 97.81 81 ASN A CA 1
ATOM 666 C C . ASN A 1 81 ? -5.448 -2.792 -1.703 1.00 97.81 81 ASN A C 1
ATOM 668 O O . ASN A 1 81 ? -5.608 -3.439 -0.672 1.00 97.81 81 ASN A O 1
ATOM 672 N N . TYR A 1 82 ? -6.494 -2.243 -2.327 1.00 98.06 82 TYR A N 1
ATOM 673 C CA . TYR A 1 82 ? -7.867 -2.422 -1.830 1.00 98.06 82 TYR A CA 1
ATOM 674 C C . TYR A 1 82 ? -8.319 -3.880 -1.853 1.00 98.06 82 TYR A C 1
ATOM 676 O O . TYR A 1 82 ? -8.908 -4.350 -0.881 1.00 98.06 82 TYR A O 1
ATOM 684 N N . TYR A 1 83 ? -7.999 -4.628 -2.913 1.00 98.44 83 TYR A N 1
ATOM 685 C CA . TYR A 1 83 ? -8.261 -6.069 -2.930 1.00 98.44 83 TYR A CA 1
ATOM 686 C C . TYR A 1 83 ? -7.494 -6.803 -1.827 1.00 98.44 83 TYR A C 1
ATOM 688 O O . TYR A 1 83 ? -8.052 -7.699 -1.196 1.00 98.44 83 TYR A O 1
ATOM 696 N N . ARG A 1 84 ? -6.245 -6.404 -1.544 1.00 97.88 84 ARG A N 1
ATOM 697 C CA . ARG A 1 84 ? -5.457 -6.953 -0.430 1.00 97.88 84 ARG A CA 1
ATOM 698 C C . ARG A 1 84 ? -6.140 -6.694 0.913 1.00 97.88 84 ARG A C 1
ATOM 700 O O . ARG A 1 84 ? -6.364 -7.636 1.665 1.00 97.88 84 ARG A O 1
ATOM 707 N N . LEU A 1 85 ? -6.502 -5.440 1.186 1.00 97.62 85 LEU A N 1
ATOM 708 C CA . LEU A 1 85 ? -7.150 -5.012 2.431 1.00 97.62 85 LEU A CA 1
ATOM 709 C C . LEU A 1 85 ? -8.536 -5.647 2.625 1.00 97.62 85 LEU A C 1
ATOM 711 O O . LEU A 1 85 ? -8.947 -5.911 3.751 1.00 97.62 85 LEU A O 1
ATOM 715 N N . ALA A 1 86 ? -9.242 -5.954 1.535 1.00 98.00 86 ALA A N 1
ATOM 716 C CA . ALA A 1 86 ? -10.498 -6.696 1.571 1.00 98.00 86 ALA A CA 1
ATOM 717 C C . ALA A 1 86 ? -10.330 -8.216 1.785 1.00 98.00 86 ALA A C 1
ATOM 719 O O . ALA A 1 86 ? -11.319 -8.911 2.013 1.00 98.00 86 ALA A O 1
ATOM 720 N N . GLY A 1 87 ? -9.106 -8.749 1.707 1.00 97.19 87 GLY A N 1
ATOM 721 C CA . GLY A 1 87 ? -8.831 -10.187 1.790 1.00 97.19 87 GLY A CA 1
ATOM 722 C C . GLY A 1 87 ? -9.012 -10.955 0.472 1.00 97.19 87 GLY A C 1
ATOM 723 O O . GLY A 1 87 ? -8.938 -12.184 0.463 1.00 97.19 87 GLY A O 1
ATOM 724 N N . GLU A 1 88 ? -9.188 -10.272 -0.662 1.00 98.00 88 GLU A N 1
ATOM 725 C CA . GLU A 1 88 ? -9.321 -10.878 -1.995 1.00 98.00 88 GLU A CA 1
ATOM 726 C C . GLU A 1 88 ? -7.957 -11.305 -2.565 1.00 98.00 88 GLU A C 1
ATOM 728 O O . GLU A 1 88 ? -7.484 -10.793 -3.588 1.00 98.00 88 GLU A O 1
ATOM 733 N N . LYS A 1 89 ? -7.301 -12.277 -1.909 1.00 96.25 89 LYS A N 1
ATOM 734 C CA . LYS A 1 89 ? -5.912 -12.687 -2.205 1.00 96.25 89 LYS A CA 1
ATOM 735 C C . LYS A 1 89 ? -5.688 -12.992 -3.688 1.00 96.25 89 LYS A C 1
ATOM 737 O O . LYS A 1 89 ? -4.730 -12.503 -4.280 1.00 96.25 89 LYS A O 1
ATOM 742 N N . ARG A 1 90 ? -6.583 -13.762 -4.321 1.00 97.31 90 ARG A N 1
ATOM 743 C CA . ARG A 1 90 ? -6.443 -14.139 -5.740 1.00 97.31 90 ARG A CA 1
ATOM 744 C C . ARG A 1 90 ? -6.462 -12.922 -6.668 1.00 97.31 90 ARG A C 1
ATOM 746 O O . ARG A 1 90 ? -5.692 -12.879 -7.626 1.00 97.31 90 ARG A O 1
ATOM 753 N N . GLN A 1 91 ? -7.356 -11.967 -6.417 1.00 97.12 91 GLN A N 1
ATOM 754 C CA . GLN A 1 91 ? -7.494 -10.771 -7.250 1.00 97.12 91 GLN A CA 1
ATOM 755 C C . GLN A 1 91 ? -6.302 -9.835 -7.041 1.00 97.12 91 GLN A C 1
ATOM 757 O O . GLN A 1 91 ? -5.706 -9.386 -8.016 1.00 97.12 91 GLN A O 1
ATOM 762 N N . SER A 1 92 ? -5.904 -9.630 -5.785 1.00 97.75 92 SER A N 1
ATOM 763 C CA . SER A 1 92 ? -4.757 -8.799 -5.423 1.00 97.75 92 SER A CA 1
ATOM 764 C C . SER A 1 92 ? -3.445 -9.326 -6.024 1.00 97.75 92 SER A C 1
ATOM 766 O O . SER A 1 92 ? -2.766 -8.594 -6.740 1.00 97.75 92 SER A O 1
ATOM 768 N N . VAL A 1 93 ? -3.139 -10.623 -5.867 1.00 97.94 93 VAL A N 1
ATOM 769 C CA . VAL A 1 93 ? -1.936 -11.257 -6.450 1.00 97.94 93 VAL A CA 1
ATOM 770 C C . VAL A 1 93 ? -1.911 -11.131 -7.972 1.00 97.94 93 VAL A C 1
ATOM 772 O O . VAL A 1 93 ? -0.876 -10.802 -8.550 1.00 97.94 93 VAL A O 1
ATOM 775 N N . LYS A 1 94 ? -3.053 -11.350 -8.637 1.00 98.25 94 LYS A N 1
ATOM 776 C CA . LYS A 1 94 ? -3.153 -11.167 -10.089 1.00 98.25 94 LYS A CA 1
ATOM 777 C C . LYS A 1 94 ? -2.791 -9.732 -10.490 1.00 98.25 94 LYS A C 1
ATOM 779 O O . LYS A 1 94 ? -2.022 -9.547 -11.428 1.00 98.25 94 LYS A O 1
ATOM 784 N N . GLN A 1 95 ? -3.315 -8.731 -9.783 1.00 97.75 95 GLN A N 1
ATOM 785 C CA . GLN A 1 95 ? -3.039 -7.332 -10.106 1.00 97.75 95 GLN A CA 1
ATOM 786 C C . GLN A 1 95 ? -1.595 -6.924 -9.813 1.00 97.75 95 GLN A C 1
ATOM 788 O O . GLN A 1 95 ? -0.996 -6.250 -10.645 1.00 97.75 95 GLN A O 1
ATOM 793 N N . TYR A 1 96 ? -1.006 -7.364 -8.698 1.00 98.50 96 TYR A N 1
ATOM 794 C CA . TYR A 1 96 ? 0.411 -7.106 -8.423 1.00 98.50 96 TYR A CA 1
ATOM 795 C C . TYR A 1 96 ? 1.331 -7.750 -9.468 1.00 98.50 96 TYR A C 1
ATOM 797 O O . TYR A 1 96 ? 2.330 -7.144 -9.848 1.00 98.50 96 TYR A O 1
ATOM 805 N N . ALA A 1 97 ? 0.989 -8.934 -9.990 1.00 98.56 97 ALA A N 1
ATOM 806 C CA . ALA A 1 97 ? 1.741 -9.559 -11.079 1.00 98.56 97 ALA A CA 1
ATOM 807 C C . ALA A 1 97 ? 1.653 -8.751 -12.386 1.00 98.56 97 ALA A C 1
ATOM 809 O O . ALA A 1 97 ? 2.678 -8.501 -13.014 1.00 98.56 97 ALA A O 1
ATOM 810 N N . GLU A 1 98 ? 0.457 -8.283 -12.762 1.00 98.06 98 GLU A N 1
ATOM 811 C CA . GLU A 1 98 ? 0.283 -7.389 -13.918 1.00 98.06 98 GLU A CA 1
ATOM 812 C C . GLU A 1 98 ? 1.056 -6.070 -13.742 1.00 98.06 98 GLU A C 1
ATOM 814 O O . GLU A 1 98 ? 1.704 -5.592 -14.671 1.00 98.06 98 GLU A O 1
ATOM 819 N N . LEU A 1 99 ? 0.997 -5.474 -12.547 1.00 98.06 99 LEU A N 1
ATOM 820 C CA . LEU A 1 99 ? 1.686 -4.226 -12.221 1.00 98.06 99 LEU A CA 1
ATOM 821 C C . LEU A 1 99 ? 3.202 -4.374 -12.255 1.00 98.06 99 LEU A C 1
ATOM 823 O O . LEU A 1 99 ? 3.868 -3.503 -12.805 1.00 98.06 99 LEU A O 1
ATOM 827 N N . ARG A 1 100 ? 3.744 -5.479 -11.732 1.00 98.25 100 ARG A N 1
ATOM 828 C CA . ARG A 1 100 ? 5.167 -5.813 -11.855 1.00 98.25 100 ARG A CA 1
ATOM 829 C C . ARG A 1 100 ? 5.603 -5.760 -13.317 1.00 98.25 100 ARG A C 1
ATOM 831 O O . ARG A 1 100 ? 6.576 -5.083 -13.628 1.00 98.25 100 ARG A O 1
ATOM 838 N N . ASP A 1 101 ? 4.882 -6.440 -14.207 1.00 98.19 101 ASP A N 1
ATOM 839 C CA . ASP A 1 101 ? 5.248 -6.506 -15.626 1.00 98.19 101 ASP A CA 1
ATOM 840 C C . ASP A 1 101 ? 5.159 -5.123 -16.295 1.00 98.19 101 ASP A C 1
ATOM 842 O O . ASP A 1 101 ? 6.029 -4.749 -17.084 1.00 98.19 101 ASP A O 1
ATOM 846 N N . LEU A 1 102 ? 4.158 -4.316 -15.924 1.00 97.25 102 LEU A N 1
ATOM 847 C CA . LEU A 1 102 ? 4.031 -2.934 -16.394 1.00 97.25 102 LEU A CA 1
ATOM 848 C C . LEU A 1 102 ? 5.178 -2.044 -15.907 1.00 97.25 102 LEU A C 1
ATOM 850 O O . LEU A 1 102 ? 5.745 -1.308 -16.712 1.00 97.25 102 LEU A O 1
ATOM 854 N N . TYR A 1 103 ? 5.528 -2.104 -14.622 1.00 97.81 103 TYR A N 1
ATOM 855 C CA . TYR A 1 103 ? 6.614 -1.306 -14.061 1.00 97.81 103 TYR A CA 1
ATOM 856 C C . TYR A 1 103 ? 7.983 -1.734 -14.594 1.00 97.81 103 TYR A C 1
ATOM 858 O O . TYR A 1 103 ? 8.808 -0.865 -14.864 1.00 97.81 103 TYR A O 1
ATOM 866 N N . LEU A 1 104 ? 8.213 -3.036 -14.808 1.00 97.50 104 LEU A N 1
ATOM 867 C CA . LEU A 1 104 ? 9.431 -3.535 -15.454 1.00 97.50 104 LEU A CA 1
ATOM 868 C C . LEU A 1 104 ? 9.547 -2.977 -16.868 1.00 97.50 104 LEU A C 1
ATOM 870 O O . LEU A 1 104 ? 10.571 -2.399 -17.220 1.00 97.50 104 LEU A O 1
ATOM 874 N N . ASN A 1 105 ? 8.465 -3.057 -17.647 1.00 97.12 105 ASN A N 1
ATOM 875 C CA . ASN A 1 105 ? 8.465 -2.494 -18.985 1.00 97.12 105 ASN A CA 1
ATOM 876 C C . ASN A 1 105 ? 8.704 -0.978 -18.965 1.00 97.12 105 ASN A C 1
ATOM 878 O O . ASN A 1 105 ? 9.484 -0.489 -19.775 1.00 97.12 105 ASN A O 1
ATOM 882 N N . MET A 1 106 ? 8.084 -0.230 -18.047 1.00 96.00 106 MET A N 1
ATOM 883 C CA . MET A 1 106 ? 8.344 1.207 -17.903 1.00 96.00 106 MET A CA 1
ATOM 884 C C . MET A 1 106 ? 9.813 1.478 -17.571 1.00 96.00 106 MET A C 1
ATOM 886 O O . MET A 1 106 ? 10.418 2.334 -18.203 1.00 96.00 106 MET A O 1
ATOM 890 N N . PHE A 1 107 ? 10.401 0.742 -16.626 1.00 96.56 107 PHE A N 1
ATOM 891 C CA . PHE A 1 107 ? 11.809 0.893 -16.261 1.00 96.56 107 PHE A CA 1
ATOM 892 C C . PHE A 1 107 ? 12.743 0.654 -17.455 1.00 96.56 107 PHE A C 1
ATOM 894 O O . PHE A 1 107 ? 13.637 1.455 -17.709 1.00 96.56 107 PHE A O 1
ATOM 901 N N . GLU A 1 108 ? 12.506 -0.406 -18.225 1.00 96.56 108 GLU A N 1
ATOM 902 C CA . GLU A 1 108 ? 13.338 -0.764 -19.377 1.00 96.56 108 GLU A CA 1
ATOM 903 C C . GLU A 1 108 ? 13.143 0.168 -20.579 1.00 96.56 108 GLU A C 1
ATOM 905 O O . GLU A 1 108 ? 14.092 0.415 -21.316 1.00 96.56 108 GLU A O 1
ATOM 910 N N . THR A 1 109 ? 11.927 0.681 -20.796 1.00 94.81 109 THR A N 1
ATOM 911 C CA . THR A 1 109 ? 11.584 1.438 -22.014 1.00 94.81 109 THR A CA 1
ATOM 912 C C . THR A 1 109 ? 11.510 2.942 -21.790 1.00 94.81 109 THR A C 1
ATOM 914 O O . THR A 1 109 ? 12.197 3.691 -22.474 1.00 94.81 109 THR A O 1
ATOM 917 N N . ASP A 1 110 ? 10.715 3.398 -20.823 1.00 93.38 110 ASP A N 1
ATOM 918 C CA . ASP A 1 110 ? 10.493 4.826 -20.570 1.00 93.38 110 ASP A CA 1
ATOM 919 C C . ASP A 1 110 ? 11.702 5.468 -19.862 1.00 93.38 110 ASP A C 1
ATOM 921 O O . ASP A 1 110 ? 11.920 6.678 -19.961 1.00 93.38 110 ASP A O 1
ATOM 925 N N . TYR A 1 111 ? 12.472 4.654 -19.133 1.00 93.56 111 TYR A N 1
ATOM 926 C CA . TYR A 1 111 ? 13.649 5.078 -18.376 1.00 93.56 111 TYR A CA 1
ATOM 927 C C . TYR A 1 111 ? 14.957 4.460 -18.877 1.00 93.56 111 TYR A C 1
ATOM 929 O O . TYR A 1 111 ? 16.004 4.813 -18.353 1.00 93.56 111 TYR A O 1
ATOM 937 N N . GLU A 1 112 ? 14.926 3.573 -19.878 1.00 95.00 112 GLU A N 1
ATOM 938 C CA . GLU A 1 112 ? 16.125 2.944 -20.465 1.00 95.00 112 GLU A CA 1
ATOM 939 C C . GLU A 1 112 ? 17.029 2.235 -19.430 1.00 95.00 112 GLU A C 1
ATOM 941 O O . GLU A 1 112 ? 18.238 2.105 -19.611 1.00 95.00 112 GLU A O 1
ATOM 946 N N . GLY A 1 113 ? 16.450 1.782 -18.313 1.00 92.12 113 GLY A N 1
ATOM 947 C CA . GLY A 1 113 ? 17.189 1.193 -17.195 1.00 92.12 113 GLY A CA 1
ATOM 948 C C . GLY A 1 113 ? 17.934 2.198 -16.303 1.00 92.12 113 GLY A C 1
ATOM 949 O O . GLY A 1 113 ? 18.679 1.776 -15.416 1.00 92.12 113 GLY A O 1
ATOM 950 N N . ASP A 1 114 ? 17.740 3.504 -16.503 1.00 94.62 114 ASP A N 1
ATOM 951 C CA . ASP A 1 114 ? 18.315 4.568 -15.676 1.00 94.62 114 ASP A CA 1
ATOM 952 C C . ASP A 1 114 ? 17.660 4.578 -14.286 1.00 94.62 114 ASP A C 1
ATOM 954 O O . ASP A 1 114 ? 16.474 4.882 -14.126 1.00 94.62 114 ASP A O 1
ATOM 958 N N . GLN A 1 115 ? 18.448 4.223 -13.271 1.00 93.62 115 GLN A N 1
ATOM 959 C CA . GLN A 1 115 ? 17.975 4.078 -11.895 1.00 93.62 115 GLN A CA 1
ATOM 960 C C . GLN A 1 115 ? 17.615 5.424 -11.263 1.00 93.62 115 GLN A C 1
ATOM 962 O O . GLN A 1 115 ? 16.574 5.526 -10.614 1.00 93.62 115 GLN A O 1
ATOM 967 N N . ASP A 1 116 ? 18.416 6.459 -11.516 1.00 91.94 116 ASP A N 1
ATOM 968 C CA . ASP A 1 116 ? 18.245 7.783 -10.914 1.00 91.94 116 ASP A CA 1
ATOM 969 C C . ASP A 1 116 ? 16.985 8.468 -11.447 1.00 91.94 116 ASP A C 1
ATOM 971 O O . ASP A 1 116 ? 16.276 9.170 -10.728 1.00 91.94 116 ASP A O 1
ATOM 975 N N . ARG A 1 117 ? 16.634 8.215 -12.712 1.00 93.38 117 ARG A N 1
ATOM 976 C CA . ARG A 1 117 ? 15.382 8.728 -13.285 1.00 93.38 117 ARG A CA 1
ATOM 977 C C . ARG A 1 117 ? 14.161 7.906 -12.867 1.00 93.38 117 ARG A C 1
ATOM 979 O O . ARG A 1 117 ? 13.047 8.437 -12.872 1.00 93.38 117 ARG A O 1
ATOM 986 N N . ALA A 1 118 ? 14.344 6.633 -12.516 1.00 94.62 118 ALA A N 1
ATOM 987 C CA . ALA A 1 118 ? 13.268 5.671 -12.276 1.00 94.62 118 ALA A CA 1
ATOM 988 C C . ALA A 1 118 ? 12.992 5.363 -10.795 1.00 94.62 118 ALA A C 1
ATOM 990 O O . ALA A 1 118 ? 12.274 4.405 -10.509 1.00 94.62 118 ALA A O 1
ATOM 991 N N . ILE A 1 119 ? 13.496 6.162 -9.853 1.00 95.12 119 ILE A N 1
ATOM 992 C CA . ILE A 1 119 ? 13.421 5.900 -8.402 1.00 95.12 119 ILE A CA 1
ATOM 993 C C . ILE A 1 119 ? 12.000 5.525 -7.936 1.00 95.12 119 ILE A C 1
ATOM 995 O O . ILE A 1 119 ? 11.805 4.503 -7.277 1.00 95.12 119 ILE A O 1
ATOM 999 N N . GLY A 1 120 ? 10.974 6.279 -8.349 1.00 93.69 120 GLY A N 1
ATOM 1000 C CA . GLY A 1 120 ? 9.579 5.963 -8.003 1.00 93.69 120 GLY A CA 1
ATOM 1001 C C . GLY A 1 120 ? 9.064 4.643 -8.602 1.00 93.69 120 GLY A C 1
ATOM 1002 O O . GLY A 1 120 ? 8.259 3.950 -7.981 1.00 93.69 120 GLY A O 1
ATOM 1003 N N . ILE A 1 121 ? 9.544 4.258 -9.789 1.00 96.12 121 ILE A N 1
ATOM 1004 C CA . ILE A 1 121 ? 9.217 2.969 -10.421 1.00 96.12 121 ILE A CA 1
ATOM 1005 C C . ILE A 1 121 ? 9.907 1.823 -9.682 1.00 96.12 121 ILE A C 1
ATOM 1007 O O . ILE A 1 121 ? 9.273 0.804 -9.423 1.00 96.12 121 ILE A O 1
ATOM 1011 N N . LEU A 1 122 ? 11.169 2.002 -9.291 1.00 97.56 122 LEU A N 1
ATOM 1012 C CA . LEU A 1 122 ? 11.939 1.020 -8.526 1.00 97.56 122 LEU A CA 1
ATOM 1013 C C . LEU A 1 122 ? 11.322 0.764 -7.144 1.00 97.56 122 LEU A C 1
ATOM 1015 O O . LEU A 1 122 ? 11.176 -0.392 -6.745 1.00 97.56 122 LEU A O 1
ATOM 1019 N N . ASN A 1 123 ? 10.858 1.817 -6.463 1.00 97.00 123 ASN A N 1
ATOM 1020 C CA . ASN A 1 123 ? 10.087 1.687 -5.226 1.00 97.00 123 ASN A CA 1
ATOM 1021 C C . ASN A 1 123 ? 8.820 0.835 -5.439 1.00 97.00 123 ASN A C 1
ATOM 1023 O O . ASN A 1 123 ? 8.584 -0.129 -4.712 1.00 97.00 123 ASN A O 1
ATOM 1027 N N . ASN A 1 124 ? 8.044 1.117 -6.489 1.00 97.31 124 ASN A N 1
ATOM 1028 C CA . ASN A 1 124 ? 6.821 0.363 -6.781 1.00 97.31 124 ASN A CA 1
ATOM 1029 C C . ASN A 1 124 ? 7.087 -1.080 -7.248 1.00 97.31 124 ASN A C 1
ATOM 1031 O O . ASN A 1 124 ? 6.291 -1.972 -6.951 1.00 97.31 124 ASN A O 1
ATOM 1035 N N . LEU A 1 125 ? 8.210 -1.343 -7.925 1.00 97.94 125 LEU A N 1
ATOM 1036 C CA . LEU A 1 125 ? 8.670 -2.702 -8.225 1.00 97.94 125 LEU A CA 1
ATOM 1037 C C . LEU A 1 125 ? 8.988 -3.472 -6.947 1.00 97.94 125 LEU A C 1
ATOM 1039 O O . LEU A 1 125 ? 8.538 -4.610 -6.802 1.00 97.94 125 LEU A O 1
ATOM 1043 N N . SER A 1 126 ? 9.699 -2.845 -6.004 1.00 98.25 126 SER A N 1
ATOM 1044 C CA . SER A 1 126 ? 9.944 -3.432 -4.685 1.00 98.25 126 SER A CA 1
ATOM 1045 C C . SER A 1 126 ? 8.620 -3.773 -3.989 1.00 98.25 126 SER A C 1
ATOM 1047 O O . SER A 1 126 ? 8.449 -4.894 -3.516 1.00 98.25 126 SER A O 1
ATOM 1049 N N . TYR A 1 127 ? 7.624 -2.880 -4.035 1.00 96.56 127 TYR A N 1
ATOM 1050 C CA . TYR A 1 127 ? 6.305 -3.121 -3.431 1.00 96.56 127 TYR A CA 1
ATOM 1051 C C . TYR A 1 127 ? 5.583 -4.300 -4.081 1.00 96.56 127 TYR A C 1
ATOM 1053 O O . TYR A 1 127 ? 5.106 -5.193 -3.382 1.00 96.56 127 TYR A O 1
ATOM 1061 N N . CYS A 1 128 ? 5.522 -4.337 -5.415 1.00 98.38 128 CYS A N 1
ATOM 1062 C CA . CYS A 1 128 ? 4.877 -5.435 -6.131 1.00 98.38 128 CYS A CA 1
ATOM 1063 C C . CYS A 1 128 ? 5.523 -6.776 -5.770 1.00 98.38 128 CYS A C 1
ATOM 1065 O O . CYS A 1 128 ? 4.817 -7.738 -5.486 1.00 98.38 128 CYS A O 1
ATOM 1067 N N . HIS A 1 129 ? 6.855 -6.839 -5.730 1.00 98.75 129 HIS A N 1
ATOM 1068 C CA . HIS A 1 129 ? 7.562 -8.058 -5.353 1.00 98.75 129 HIS A CA 1
ATOM 1069 C C . HIS A 1 129 ? 7.356 -8.447 -3.885 1.00 98.75 129 HIS A C 1
ATOM 1071 O O . HIS A 1 129 ? 7.185 -9.633 -3.613 1.00 98.75 129 HIS A O 1
ATOM 1077 N N . PHE A 1 130 ? 7.280 -7.482 -2.963 1.00 98.75 130 PHE A N 1
ATOM 1078 C CA . PHE A 1 130 ? 6.939 -7.745 -1.563 1.00 98.75 130 PHE A CA 1
ATOM 1079 C C . PHE A 1 130 ? 5.571 -8.432 -1.429 1.00 98.75 130 PHE A C 1
ATOM 1081 O O . PHE A 1 130 ? 5.471 -9.479 -0.794 1.00 98.75 130 PHE A O 1
ATOM 1088 N N . PHE A 1 131 ? 4.524 -7.899 -2.071 1.00 98.25 131 PHE A N 1
ATOM 1089 C CA . PHE A 1 131 ? 3.174 -8.482 -1.992 1.00 98.25 131 PHE A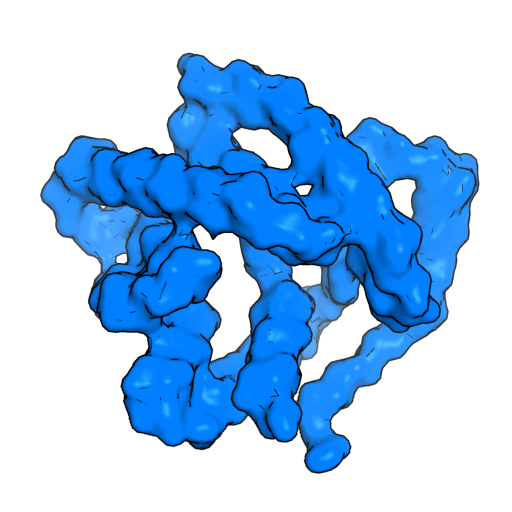 CA 1
ATOM 1090 C C . PHE A 1 131 ? 2.994 -9.767 -2.808 1.00 98.25 131 PHE A C 1
ATOM 1092 O O . PHE A 1 131 ? 2.034 -10.504 -2.590 1.00 98.25 131 PHE A O 1
ATOM 1099 N N . LEU A 1 132 ? 3.908 -10.048 -3.736 1.00 98.50 132 LEU A N 1
ATOM 1100 C CA . LEU A 1 132 ? 4.006 -11.337 -4.423 1.00 98.50 132 LEU A CA 1
ATOM 1101 C C . LEU A 1 132 ? 4.851 -12.359 -3.649 1.00 98.50 132 LEU A C 1
ATOM 1103 O O . LEU A 1 132 ? 5.069 -13.453 -4.165 1.00 98.50 132 LEU A O 1
ATOM 1107 N N . GLU A 1 133 ? 5.323 -12.009 -2.448 1.00 98.25 133 GLU A N 1
ATOM 1108 C CA . GLU A 1 133 ? 6.182 -12.846 -1.600 1.00 98.25 133 GLU A CA 1
ATOM 1109 C C . GLU A 1 133 ? 7.527 -13.215 -2.287 1.00 98.25 133 GLU A C 1
ATOM 1111 O O . GLU A 1 133 ? 8.215 -14.155 -1.896 1.00 98.25 133 GLU A O 1
ATOM 1116 N N . ASP A 1 134 ? 7.948 -12.443 -3.299 1.00 98.56 134 ASP A N 1
ATOM 1117 C CA . ASP A 1 134 ? 9.241 -12.564 -3.988 1.00 98.56 134 ASP A CA 1
ATOM 1118 C C . ASP A 1 134 ? 10.257 -11.614 -3.334 1.00 98.56 134 ASP A C 1
ATOM 1120 O O . ASP A 1 134 ? 10.666 -10.590 -3.894 1.00 98.56 134 ASP A O 1
ATOM 1124 N N . TYR A 1 135 ? 10.609 -11.924 -2.083 1.00 98.69 135 TYR A N 1
ATOM 1125 C CA . TYR A 1 135 ? 11.416 -11.039 -1.238 1.00 98.69 135 TYR A CA 1
ATOM 1126 C C . TYR A 1 135 ? 12.816 -10.784 -1.802 1.00 98.69 135 TYR A C 1
ATOM 1128 O O . TYR A 1 135 ? 13.323 -9.673 -1.677 1.00 98.69 135 TYR A O 1
ATOM 1136 N N . GLU A 1 136 ? 13.423 -11.755 -2.489 1.00 98.56 136 GLU A N 1
ATOM 1137 C CA . GLU A 1 136 ? 14.726 -11.577 -3.140 1.00 98.56 136 GLU A CA 1
ATOM 1138 C C . GLU A 1 136 ? 14.678 -10.456 -4.192 1.00 98.56 136 GLU A C 1
ATOM 1140 O O . GLU A 1 136 ? 15.518 -9.549 -4.187 1.00 98.56 136 GLU A O 1
ATOM 1145 N N . LYS A 1 137 ? 13.661 -10.453 -5.066 1.00 98.62 137 LYS A N 1
ATOM 1146 C CA . LYS A 1 137 ? 13.502 -9.377 -6.055 1.00 98.62 137 LYS A CA 1
ATOM 1147 C C . LYS A 1 137 ? 13.057 -8.066 -5.423 1.00 98.62 137 LYS A C 1
ATOM 1149 O O . LYS A 1 137 ? 13.503 -7.008 -5.866 1.00 98.62 137 LYS A O 1
ATOM 1154 N N . SER A 1 138 ? 12.234 -8.122 -4.378 1.00 98.69 138 SER A N 1
ATOM 1155 C CA . SER A 1 138 ? 11.864 -6.933 -3.608 1.00 98.69 138 SER A CA 1
ATOM 1156 C C . SER A 1 138 ? 13.099 -6.224 -3.043 1.00 98.69 138 SER A C 1
ATOM 1158 O O . SER A 1 138 ? 13.226 -5.006 -3.195 1.00 98.69 138 SER A O 1
ATOM 1160 N N . ILE A 1 139 ? 14.047 -6.989 -2.485 1.00 98.75 139 ILE A N 1
ATOM 1161 C CA . ILE A 1 139 ? 15.334 -6.487 -1.988 1.00 98.75 139 ILE A CA 1
ATOM 1162 C C . ILE A 1 139 ? 16.161 -5.903 -3.131 1.00 98.75 139 ILE A C 1
ATOM 1164 O O . ILE A 1 139 ? 16.681 -4.794 -3.010 1.00 98.75 139 ILE A O 1
ATOM 1168 N N . ARG A 1 140 ? 16.272 -6.626 -4.254 1.00 98.44 140 ARG A N 1
ATOM 1169 C CA . ARG A 1 140 ? 17.045 -6.178 -5.419 1.00 98.44 140 ARG A CA 1
ATOM 1170 C C . ARG A 1 140 ? 16.593 -4.802 -5.907 1.00 98.44 140 ARG A C 1
ATOM 1172 O O . ARG A 1 140 ? 17.435 -3.923 -6.050 1.00 98.44 140 ARG A O 1
ATOM 1179 N N . PHE A 1 141 ? 15.296 -4.614 -6.155 1.00 98.25 141 PHE A N 1
ATOM 1180 C CA . PHE A 1 141 ? 14.775 -3.326 -6.626 1.00 98.25 141 PHE A CA 1
ATOM 1181 C C . PHE A 1 141 ? 14.789 -2.258 -5.535 1.00 98.25 141 PHE A C 1
ATOM 1183 O O . PHE A 1 141 ? 15.091 -1.105 -5.826 1.00 98.25 141 PHE A O 1
ATOM 1190 N N . GLY A 1 142 ? 14.536 -2.638 -4.280 1.00 98.00 142 GLY A N 1
ATOM 1191 C CA . GLY A 1 142 ? 14.605 -1.716 -3.151 1.00 98.00 142 GLY A CA 1
ATOM 1192 C C . GLY A 1 142 ? 15.989 -1.085 -2.991 1.00 98.00 142 GLY A C 1
ATOM 1193 O O . GLY A 1 142 ? 16.087 0.115 -2.774 1.00 98.00 142 GLY A O 1
ATOM 1194 N N . LYS A 1 143 ? 17.064 -1.862 -3.187 1.00 97.62 143 LYS A N 1
ATOM 1195 C CA . LYS A 1 143 ? 18.456 -1.374 -3.127 1.00 97.62 143 LYS A CA 1
ATOM 1196 C C . LYS A 1 143 ? 18.859 -0.456 -4.281 1.00 97.62 143 LYS A C 1
ATOM 1198 O O . LYS A 1 143 ? 19.904 0.180 -4.198 1.00 97.62 143 LYS A O 1
ATOM 1203 N N . MET A 1 144 ? 18.068 -0.405 -5.352 1.00 97.38 144 MET A N 1
ATOM 1204 C CA . MET A 1 144 ? 18.294 0.506 -6.479 1.00 97.38 144 MET A CA 1
ATOM 1205 C C . MET A 1 144 ? 17.666 1.891 -6.242 1.00 97.38 144 MET A C 1
ATOM 1207 O O . MET A 1 144 ? 17.895 2.803 -7.028 1.00 97.38 144 MET A O 1
ATOM 1211 N N . VAL A 1 145 ? 16.869 2.066 -5.181 1.00 96.81 145 VAL A N 1
ATOM 1212 C CA . VAL A 1 145 ? 16.324 3.369 -4.774 1.00 96.81 145 VAL A CA 1
ATOM 1213 C C . VAL A 1 145 ? 17.422 4.129 -4.023 1.00 96.81 145 VAL A C 1
ATOM 1215 O O . VAL A 1 145 ? 17.833 3.719 -2.942 1.00 96.81 145 VAL A O 1
ATOM 1218 N N . SER A 1 146 ? 17.932 5.214 -4.610 1.00 90.50 146 SER A N 1
ATOM 1219 C CA . SER A 1 146 ? 19.120 5.926 -4.111 1.00 90.50 146 SER A CA 1
ATOM 1220 C C . SER A 1 146 ? 18.823 7.046 -3.104 1.00 90.50 146 SER A C 1
ATOM 1222 O O . SER A 1 146 ? 19.709 7.431 -2.343 1.00 90.50 146 SER A O 1
ATOM 1224 N N . GLU A 1 147 ? 17.593 7.567 -3.070 1.00 89.19 147 GLU A N 1
ATOM 1225 C CA . GLU A 1 147 ? 17.226 8.730 -2.245 1.00 89.19 147 GLU A CA 1
ATOM 1226 C C . GLU A 1 147 ? 16.699 8.373 -0.847 1.00 89.19 147 GLU A C 1
ATOM 1228 O O . GLU A 1 147 ? 16.881 9.135 0.104 1.00 89.19 147 GLU A O 1
ATOM 1233 N N . TRP A 1 148 ? 16.034 7.227 -0.707 1.00 92.69 148 TRP A N 1
ATOM 1234 C CA . TRP A 1 148 ? 15.474 6.751 0.557 1.00 92.69 148 TRP A CA 1
ATOM 1235 C C . TRP A 1 148 ? 15.463 5.228 0.596 1.00 92.69 148 TRP A C 1
ATOM 1237 O O . TRP A 1 148 ? 15.601 4.562 -0.426 1.00 92.69 148 TRP A O 1
ATOM 1247 N N . GLU A 1 149 ? 15.253 4.675 1.785 1.00 93.81 149 GLU A N 1
ATOM 1248 C CA . GLU A 1 149 ? 15.076 3.242 1.980 1.00 93.81 149 GLU A CA 1
ATOM 1249 C C . GLU A 1 149 ? 13.584 2.877 1.874 1.00 93.81 149 GLU A C 1
ATOM 1251 O O . GLU A 1 149 ? 12.791 3.317 2.712 1.00 93.81 149 GLU A O 1
ATOM 1256 N N . PRO A 1 150 ? 13.152 2.100 0.861 1.00 96.81 150 PRO A N 1
ATOM 1257 C CA . PRO A 1 150 ? 11.766 1.656 0.775 1.00 96.81 150 PRO A CA 1
ATOM 1258 C C . PRO A 1 150 ? 11.373 0.821 1.996 1.00 96.81 150 PRO A C 1
ATOM 1260 O O . PRO A 1 150 ? 12.103 -0.080 2.400 1.00 96.81 150 PRO A O 1
ATOM 1263 N N . ILE A 1 151 ? 10.174 1.035 2.542 1.00 98.19 151 ILE A N 1
ATOM 1264 C CA . ILE A 1 151 ? 9.676 0.231 3.674 1.00 98.19 151 ILE A CA 1
ATOM 1265 C C . ILE A 1 151 ? 9.634 -1.266 3.312 1.00 98.19 151 ILE A C 1
ATOM 1267 O O . ILE A 1 151 ? 10.023 -2.125 4.107 1.00 98.19 151 ILE A O 1
ATOM 1271 N N . SER A 1 152 ? 9.240 -1.581 2.073 1.00 98.25 152 SER A N 1
ATOM 1272 C CA . SER A 1 152 ? 9.268 -2.939 1.525 1.00 98.25 152 SER A CA 1
ATOM 1273 C C . SER A 1 152 ? 10.657 -3.569 1.558 1.00 98.25 152 SER A C 1
ATOM 1275 O O . SER A 1 152 ? 10.740 -4.774 1.778 1.00 98.25 152 SER A O 1
ATOM 1277 N N . LEU A 1 153 ? 11.738 -2.800 1.362 1.00 98.44 153 LEU A N 1
ATOM 1278 C CA . LEU A 1 153 ? 13.110 -3.305 1.436 1.00 98.44 153 LEU A CA 1
ATOM 1279 C C . LEU A 1 153 ? 13.394 -3.816 2.846 1.00 98.44 153 LEU A C 1
ATOM 1281 O O . LEU A 1 153 ? 13.773 -4.974 3.002 1.00 98.44 153 LEU A O 1
ATOM 1285 N N . GLY A 1 154 ? 13.136 -2.987 3.859 1.00 98.38 154 GLY A N 1
ATOM 1286 C CA . GLY A 1 154 ? 13.386 -3.344 5.251 1.00 98.38 154 GLY A CA 1
ATOM 1287 C C . GLY A 1 154 ? 12.630 -4.595 5.693 1.00 98.38 154 GLY A C 1
ATOM 1288 O O . GLY A 1 154 ? 13.237 -5.545 6.191 1.00 98.38 154 GLY A O 1
ATOM 1289 N N . TYR A 1 155 ? 11.327 -4.668 5.413 1.00 98.69 155 TYR A N 1
ATOM 1290 C CA . TYR A 1 155 ? 10.558 -5.875 5.721 1.00 98.69 155 TYR A CA 1
ATOM 1291 C C . TYR A 1 155 ? 10.979 -7.088 4.885 1.00 98.69 155 TYR A C 1
ATOM 1293 O O . TYR A 1 155 ? 11.055 -8.188 5.426 1.00 98.69 155 TYR A O 1
ATOM 1301 N N . SER A 1 156 ? 11.313 -6.917 3.601 1.00 98.75 156 SER A N 1
ATOM 1302 C CA . SER A 1 156 ? 11.784 -8.036 2.770 1.00 98.75 156 SER A CA 1
ATOM 1303 C C . SER A 1 156 ? 13.105 -8.603 3.276 1.00 98.75 156 SER A C 1
ATOM 1305 O O . SER A 1 156 ? 13.243 -9.819 3.339 1.00 98.75 156 SER A O 1
ATOM 1307 N N . GLU A 1 157 ? 14.062 -7.755 3.664 1.00 98.62 157 GLU A N 1
ATOM 1308 C CA . GLU A 1 157 ? 15.328 -8.200 4.256 1.00 98.62 157 GLU A CA 1
ATOM 1309 C C . GLU A 1 157 ? 15.093 -8.944 5.569 1.00 98.62 157 GLU A C 1
ATOM 1311 O O . GLU A 1 157 ? 15.643 -10.026 5.763 1.00 98.62 157 GLU A O 1
ATOM 1316 N N . GLY A 1 158 ? 14.235 -8.401 6.436 1.00 98.50 158 GLY A N 1
ATOM 1317 C CA . GLY A 1 158 ? 13.876 -9.037 7.698 1.00 98.50 158 GLY A CA 1
ATOM 1318 C C . GLY A 1 158 ? 13.253 -10.422 7.514 1.00 98.50 158 GLY A C 1
ATOM 1319 O O . GLY A 1 158 ? 13.658 -11.370 8.182 1.00 98.50 158 GLY A O 1
ATOM 1320 N N . ILE A 1 159 ? 12.324 -10.569 6.565 1.00 98.56 159 ILE A N 1
ATOM 1321 C CA . ILE A 1 159 ? 11.687 -11.859 6.263 1.00 98.56 159 ILE A CA 1
ATOM 1322 C C . ILE A 1 159 ? 12.689 -12.825 5.616 1.00 98.56 159 ILE A C 1
ATOM 1324 O O . ILE A 1 159 ? 12.853 -13.952 6.081 1.00 98.56 159 ILE A O 1
ATOM 1328 N N . PHE A 1 160 ? 13.384 -12.393 4.560 1.00 98.38 160 PHE A N 1
ATOM 1329 C CA . PHE A 1 160 ? 14.265 -13.247 3.759 1.00 98.38 160 PHE A CA 1
ATOM 1330 C C . PHE A 1 160 ? 15.476 -13.759 4.549 1.00 98.38 160 PHE A C 1
ATOM 1332 O O . PHE A 1 160 ? 15.870 -14.915 4.398 1.00 98.38 160 PHE A O 1
ATOM 1339 N N . LEU A 1 161 ? 16.052 -12.918 5.413 1.00 97.81 161 LEU A N 1
ATOM 1340 C CA . LEU A 1 161 ? 17.210 -13.259 6.245 1.00 97.81 161 LEU A CA 1
ATOM 1341 C C . LEU A 1 161 ? 16.823 -13.794 7.630 1.00 97.81 161 LEU A C 1
ATOM 1343 O O . LEU A 1 161 ? 17.710 -14.112 8.420 1.00 97.81 161 LEU A O 1
ATOM 1347 N N . GLN A 1 162 ? 15.522 -13.890 7.932 1.00 97.56 162 GLN A N 1
ATOM 1348 C CA . GLN A 1 162 ? 15.000 -14.228 9.262 1.00 97.56 162 GLN A CA 1
ATOM 1349 C C . GLN A 1 162 ? 15.535 -13.286 10.362 1.00 97.56 162 GLN A C 1
ATOM 1351 O O . GLN A 1 162 ? 15.748 -13.683 11.510 1.00 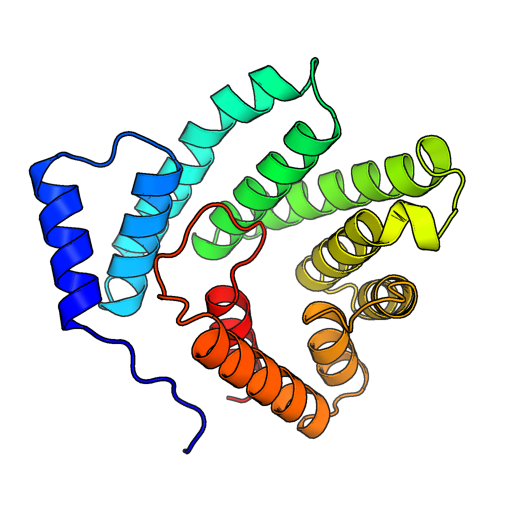97.56 162 GLN A O 1
ATOM 1356 N N . ASP A 1 163 ? 15.755 -12.018 10.011 1.00 98.06 163 ASP A N 1
ATOM 1357 C CA . ASP A 1 163 ? 16.255 -10.988 10.914 1.00 98.06 163 ASP A CA 1
ATOM 1358 C C . ASP A 1 163 ? 15.094 -10.205 11.536 1.00 98.06 163 ASP A C 1
ATOM 1360 O O . ASP A 1 163 ? 14.625 -9.187 11.016 1.00 98.06 163 ASP A O 1
ATOM 1364 N N . LYS A 1 164 ? 14.657 -10.662 12.714 1.00 97.19 164 LYS A N 1
ATOM 1365 C CA . LYS A 1 164 ? 13.614 -9.976 13.486 1.00 97.19 164 LYS A CA 1
ATOM 1366 C C . LYS A 1 164 ? 14.003 -8.533 13.828 1.00 97.19 164 LYS A C 1
ATOM 1368 O O . LYS A 1 164 ? 13.140 -7.664 13.793 1.00 97.19 164 LYS A O 1
ATOM 1373 N N . LYS A 1 165 ? 15.280 -8.238 14.113 1.00 97.88 165 LYS A N 1
ATOM 1374 C CA . LYS A 1 165 ? 15.713 -6.871 14.465 1.00 97.88 165 LYS A CA 1
ATOM 1375 C C . LYS A 1 165 ? 15.561 -5.915 13.291 1.00 97.88 165 LYS A C 1
ATOM 1377 O O . LYS A 1 165 ? 15.239 -4.748 13.502 1.00 97.88 165 LYS A O 1
ATOM 1382 N N . ARG A 1 166 ? 15.757 -6.403 12.066 1.00 98.00 166 ARG A N 1
ATOM 1383 C CA . ARG A 1 166 ? 15.503 -5.614 10.862 1.00 98.00 166 ARG A CA 1
ATOM 1384 C C . ARG A 1 166 ? 14.024 -5.244 10.734 1.00 98.00 166 ARG A C 1
ATOM 1386 O O . ARG A 1 166 ? 13.735 -4.065 10.558 1.00 98.00 166 ARG A O 1
ATOM 1393 N N . ILE A 1 167 ? 13.107 -6.199 10.927 1.00 98.31 167 ILE A N 1
ATOM 1394 C CA . ILE A 1 167 ? 11.650 -5.940 10.934 1.00 98.31 167 ILE A CA 1
ATOM 1395 C C . ILE A 1 167 ? 11.294 -4.901 12.001 1.00 98.31 167 ILE A C 1
ATOM 1397 O O . ILE A 1 167 ? 10.552 -3.957 11.739 1.00 98.31 167 ILE A O 1
ATOM 1401 N N . GLU A 1 168 ? 11.858 -5.051 13.199 1.00 97.88 168 GLU A N 1
ATOM 1402 C CA . GLU A 1 168 ? 11.648 -4.121 14.303 1.00 97.88 168 GLU A CA 1
ATOM 1403 C C . GLU A 1 168 ? 12.115 -2.698 13.985 1.00 97.88 168 GLU A C 1
ATOM 1405 O O . GLU A 1 168 ? 11.362 -1.754 14.212 1.00 97.88 168 GLU A O 1
ATOM 1410 N N . SER A 1 169 ? 13.324 -2.546 13.436 1.00 97.69 169 SER A N 1
ATOM 1411 C CA . SER A 1 169 ? 13.860 -1.240 13.042 1.00 97.69 169 SER A CA 1
ATOM 1412 C C . SER A 1 169 ? 12.995 -0.585 11.968 1.00 97.69 169 SER A C 1
ATOM 1414 O O . SER A 1 169 ? 12.682 0.596 12.078 1.00 97.69 169 SER A O 1
ATOM 1416 N N . THR A 1 170 ? 12.568 -1.347 10.957 1.00 98.25 170 THR A N 1
ATOM 1417 C CA . THR A 1 170 ? 11.685 -0.837 9.901 1.00 98.25 170 THR A CA 1
ATOM 1418 C C . THR A 1 170 ? 10.334 -0.393 10.464 1.00 98.25 170 THR A C 1
ATOM 1420 O O . THR A 1 170 ? 9.846 0.673 10.098 1.00 98.25 170 THR A O 1
ATOM 1423 N N . LEU A 1 171 ? 9.747 -1.147 11.400 1.00 98.12 171 LEU A N 1
ATOM 1424 C CA . LEU A 1 171 ? 8.513 -0.734 12.073 1.00 98.12 171 LEU A CA 1
ATOM 1425 C C . LEU A 1 171 ? 8.714 0.546 12.903 1.00 98.12 171 LEU A C 1
ATOM 1427 O O . LEU A 1 171 ? 7.850 1.424 12.898 1.00 98.12 171 LEU A O 1
ATOM 1431 N N . ASP A 1 172 ? 9.844 0.673 13.603 1.00 97.25 172 ASP A N 1
ATOM 1432 C CA . ASP A 1 172 ? 10.173 1.873 14.379 1.00 97.25 172 ASP A CA 1
ATOM 1433 C C . ASP A 1 172 ? 10.301 3.115 13.465 1.00 97.25 172 ASP A C 1
ATOM 1435 O O . ASP A 1 172 ? 9.805 4.193 13.820 1.00 97.25 172 ASP A O 1
ATOM 1439 N N . ASP A 1 173 ? 10.858 2.959 12.258 1.00 97.19 173 ASP A N 1
ATOM 1440 C CA . ASP A 1 173 ? 10.916 4.015 11.239 1.00 97.19 173 ASP A CA 1
ATOM 1441 C C . ASP A 1 173 ? 9.524 4.389 10.705 1.00 97.19 173 ASP A C 1
ATOM 1443 O O . ASP A 1 173 ? 9.193 5.576 10.639 1.00 97.19 173 ASP A O 1
ATOM 1447 N N . VAL A 1 174 ? 8.656 3.409 10.421 1.00 97.88 174 VAL A N 1
ATOM 1448 C CA . VAL A 1 174 ? 7.256 3.660 10.022 1.00 97.88 174 VAL A CA 1
ATOM 1449 C C . VAL A 1 174 ? 6.503 4.429 11.114 1.00 97.88 174 VAL A C 1
ATOM 1451 O O . VAL A 1 174 ? 5.818 5.414 10.835 1.00 97.88 174 VAL A O 1
ATOM 1454 N N . ILE A 1 175 ? 6.660 4.035 12.381 1.00 97.50 175 ILE A N 1
ATOM 1455 C CA . ILE A 1 175 ? 6.046 4.718 13.530 1.00 97.50 175 ILE A CA 1
ATOM 1456 C C . ILE A 1 175 ? 6.544 6.163 13.645 1.00 97.50 175 ILE A C 1
ATOM 1458 O O . ILE A 1 175 ? 5.764 7.073 13.953 1.00 97.50 175 ILE A O 1
ATOM 1462 N N . LYS A 1 176 ? 7.845 6.386 13.440 1.00 96.44 176 LYS A N 1
ATOM 1463 C CA . LYS A 1 176 ? 8.446 7.722 13.449 1.00 96.44 176 LYS A CA 1
ATOM 1464 C C . LYS A 1 176 ? 7.869 8.586 12.330 1.00 96.44 176 LYS A C 1
ATOM 1466 O O . LYS A 1 176 ? 7.570 9.753 12.583 1.00 96.44 176 LYS A O 1
ATOM 1471 N N . GLU A 1 177 ? 7.666 8.012 11.150 1.00 96.12 177 GLU A N 1
ATOM 1472 C CA . GLU A 1 177 ? 7.101 8.703 9.995 1.00 96.12 177 GLU A CA 1
ATOM 1473 C C . GLU A 1 177 ? 5.640 9.104 10.222 1.00 96.12 177 GLU A C 1
ATOM 1475 O O . GLU A 1 177 ? 5.301 10.281 10.106 1.00 96.12 177 GLU A O 1
ATOM 1480 N N . ILE A 1 178 ? 4.803 8.179 10.708 1.00 96.75 178 ILE A N 1
ATOM 1481 C CA . ILE A 1 178 ? 3.404 8.465 11.073 1.00 96.75 178 ILE A CA 1
ATOM 1482 C C . ILE A 1 178 ? 3.323 9.646 12.052 1.00 96.75 178 ILE A C 1
ATOM 1484 O O . ILE A 1 178 ? 2.508 10.556 11.883 1.00 96.75 178 ILE A O 1
ATOM 1488 N N . LYS A 1 179 ? 4.197 9.671 13.068 1.00 95.75 179 LYS A N 1
ATOM 1489 C CA . LYS A 1 179 ? 4.261 10.772 14.043 1.00 95.75 179 LYS A CA 1
ATOM 1490 C C . LYS A 1 179 ? 4.740 12.084 13.417 1.00 95.75 179 LYS A C 1
ATOM 1492 O O . LYS A 1 179 ? 4.225 13.140 13.786 1.00 95.75 179 LYS A O 1
ATOM 1497 N N . ARG A 1 180 ? 5.721 12.029 12.510 1.00 96.12 180 ARG A N 1
ATOM 1498 C CA . ARG A 1 180 ? 6.291 13.197 11.820 1.00 96.12 180 ARG A CA 1
ATOM 1499 C C . ARG A 1 180 ? 5.255 13.867 10.924 1.00 96.12 180 ARG A C 1
ATOM 1501 O O . ARG A 1 180 ? 5.066 15.078 11.025 1.00 96.12 180 ARG A O 1
ATOM 1508 N N . GLU A 1 181 ? 4.568 13.081 10.102 1.00 95.12 181 GLU A N 1
ATOM 1509 C CA . GLU A 1 181 ? 3.549 13.569 9.166 1.00 95.12 181 GLU A CA 1
ATOM 1510 C C . GLU A 1 181 ? 2.215 13.877 9.848 1.00 95.12 181 GLU A C 1
ATOM 1512 O O . GLU A 1 181 ? 1.357 14.533 9.263 1.00 95.12 181 GLU A O 1
ATOM 1517 N N . LYS A 1 182 ? 2.043 13.438 11.105 1.00 94.81 182 LYS A N 1
ATOM 1518 C CA . LYS A 1 182 ? 0.751 13.431 11.808 1.00 94.81 182 LYS A CA 1
ATOM 1519 C C . LYS A 1 182 ? -0.305 12.665 11.005 1.00 94.81 182 LYS A C 1
ATOM 1521 O O . LYS A 1 182 ? -1.475 13.052 11.004 1.00 94.81 182 LYS A O 1
ATOM 1526 N N . SER A 1 183 ? 0.128 11.600 10.329 1.00 94.94 183 SER A N 1
ATOM 1527 C CA . SER A 1 183 ? -0.745 10.771 9.506 1.00 94.94 183 SER A CA 1
ATOM 1528 C C . SER A 1 183 ? -1.818 10.127 10.374 1.00 94.94 183 SER A C 1
ATOM 1530 O O . SER A 1 183 ? -1.554 9.662 11.488 1.00 94.94 183 SER A O 1
ATOM 1532 N N . VAL A 1 184 ? -3.035 10.082 9.849 1.00 95.25 184 VAL A N 1
ATOM 1533 C CA . VAL A 1 184 ? -4.183 9.450 10.496 1.00 95.25 184 VAL A CA 1
ATOM 1534 C C . VAL A 1 184 ? -4.562 8.168 9.758 1.00 95.25 184 VAL A C 1
ATOM 1536 O O . VAL A 1 184 ? -4.340 8.061 8.552 1.00 95.25 184 VAL A O 1
ATOM 1539 N N . PRO A 1 185 ? -5.173 7.182 10.437 1.00 94.31 185 PRO A N 1
ATOM 1540 C CA . PRO A 1 185 ? -5.368 5.866 9.832 1.00 94.31 185 PRO A CA 1
ATOM 1541 C C . PRO A 1 185 ? -6.298 5.826 8.622 1.00 94.31 185 PRO A C 1
ATOM 1543 O O . PRO A 1 185 ? -6.333 4.820 7.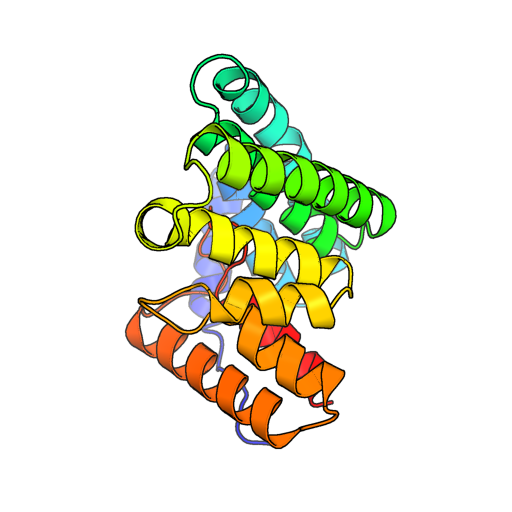924 1.00 94.31 185 PRO A O 1
ATOM 1546 N N . TYR A 1 186 ? -7.054 6.899 8.388 1.00 95.19 186 TYR A N 1
ATOM 1547 C CA . TYR A 1 186 ? -7.972 7.075 7.265 1.00 95.19 186 TYR A CA 1
ATOM 1548 C C . TYR A 1 186 ? -7.453 8.058 6.205 1.00 95.19 186 TYR A C 1
ATOM 1550 O O . TYR A 1 186 ? -8.253 8.554 5.413 1.00 95.19 186 TYR A O 1
ATOM 1558 N N . ASP A 1 187 ? -6.150 8.361 6.181 1.00 92.31 187 ASP A N 1
ATOM 1559 C CA . ASP A 1 187 ? -5.527 9.003 5.017 1.00 92.31 187 ASP A CA 1
ATOM 1560 C C . ASP A 1 187 ? -5.701 8.106 3.776 1.00 92.31 187 ASP A C 1
ATOM 1562 O O . ASP A 1 187 ? -5.670 6.877 3.872 1.00 92.31 187 ASP A O 1
ATOM 1566 N N . THR A 1 188 ? -5.940 8.715 2.610 1.00 90.31 188 THR A N 1
ATOM 1567 C CA . THR A 1 188 ? -6.393 8.006 1.394 1.00 90.31 188 THR A CA 1
ATOM 1568 C C . THR A 1 188 ? -5.537 8.321 0.181 1.00 90.31 188 THR A C 1
ATOM 1570 O O . THR A 1 188 ? -4.822 9.322 0.150 1.00 90.31 188 THR A O 1
ATOM 1573 N N . GLY A 1 189 ? -5.647 7.482 -0.848 1.00 82.75 189 GLY A N 1
ATOM 1574 C CA . GLY A 1 189 ? -5.060 7.735 -2.166 1.00 82.75 189 GLY A CA 1
ATOM 1575 C C . GLY A 1 189 ? -3.576 7.407 -2.312 1.00 82.75 189 GLY A C 1
ATOM 1576 O O . GLY A 1 189 ? -3.058 7.531 -3.427 1.00 82.75 189 GLY A O 1
ATOM 1577 N N . ALA A 1 190 ? -2.931 6.953 -1.235 1.00 83.31 190 ALA A N 1
ATOM 1578 C CA . ALA A 1 190 ? -1.629 6.303 -1.280 1.00 83.31 190 ALA A CA 1
ATOM 1579 C C . ALA A 1 190 ? -1.757 4.885 -1.857 1.00 83.31 190 ALA A C 1
ATOM 1581 O O . ALA A 1 190 ? -2.744 4.187 -1.625 1.00 83.31 190 ALA A O 1
ATOM 1582 N N . GLU A 1 191 ? -0.736 4.443 -2.586 1.00 88.88 191 GLU A N 1
ATOM 1583 C CA . GLU A 1 191 ? -0.652 3.096 -3.153 1.00 88.88 191 GLU A CA 1
ATOM 1584 C C . GLU A 1 191 ? -0.647 2.042 -2.039 1.00 88.88 191 GLU A C 1
ATOM 1586 O O . GLU A 1 191 ? -1.374 1.053 -2.109 1.00 88.88 191 GLU A O 1
ATOM 1591 N N . VAL A 1 192 ? 0.138 2.304 -0.990 1.00 93.31 192 VAL A N 1
ATOM 1592 C CA . VAL A 1 192 ? 0.161 1.591 0.292 1.00 93.31 192 VAL A CA 1
ATOM 1593 C C . VAL A 1 192 ? 0.418 2.634 1.373 1.00 93.31 192 VAL A C 1
ATOM 1595 O O . VAL A 1 192 ? 1.432 3.330 1.319 1.00 93.31 192 VAL A O 1
ATOM 1598 N N . SER A 1 193 ? -0.499 2.793 2.326 1.00 94.81 193 SER A N 1
ATOM 1599 C CA . SER A 1 193 ? -0.366 3.843 3.340 1.00 94.81 193 SER A CA 1
ATOM 1600 C C . SER A 1 193 ? 0.674 3.478 4.407 1.00 94.81 193 SER A C 1
ATOM 1602 O O . SER A 1 193 ? 1.002 2.307 4.608 1.00 94.81 193 SER A O 1
ATOM 1604 N N . LEU A 1 194 ? 1.165 4.472 5.153 1.00 96.50 194 LEU A N 1
ATOM 1605 C CA . LEU A 1 194 ? 2.027 4.221 6.316 1.00 96.50 194 LEU A CA 1
ATOM 1606 C C . LEU A 1 194 ? 1.345 3.317 7.352 1.00 96.50 194 LEU A C 1
ATOM 1608 O O . LEU A 1 194 ? 1.997 2.480 7.969 1.00 96.50 194 LEU A O 1
ATOM 1612 N N . TRP A 1 195 ? 0.028 3.453 7.513 1.00 97.06 195 TRP A N 1
ATOM 1613 C CA . TRP A 1 195 ? -0.759 2.610 8.409 1.00 97.06 195 TRP A CA 1
ATOM 1614 C C . TRP A 1 195 ? -0.886 1.170 7.897 1.00 97.06 195 TRP A C 1
ATOM 1616 O O . TRP A 1 195 ? -0.842 0.245 8.701 1.00 97.06 195 TRP A O 1
ATOM 1626 N N . ASP A 1 196 ? -0.934 0.954 6.578 1.00 97.12 196 ASP A N 1
ATOM 1627 C CA . ASP A 1 196 ? -0.871 -0.396 6.003 1.00 97.12 196 ASP A CA 1
ATOM 1628 C C . ASP A 1 196 ? 0.470 -1.066 6.351 1.00 97.12 196 ASP A C 1
ATOM 1630 O O . ASP A 1 196 ? 0.504 -2.210 6.803 1.00 97.12 196 ASP A O 1
ATOM 1634 N N . TRP A 1 197 ? 1.579 -0.336 6.192 1.00 97.81 197 TRP A N 1
ATOM 1635 C CA . TRP A 1 197 ? 2.914 -0.817 6.556 1.00 97.81 197 TRP A CA 1
ATOM 1636 C C . TRP A 1 197 ? 3.103 -1.024 8.060 1.00 97.81 197 TRP A C 1
ATOM 1638 O O . TRP A 1 197 ? 3.860 -1.907 8.469 1.00 97.81 197 TRP A O 1
ATOM 1648 N N . TYR A 1 198 ? 2.434 -0.218 8.881 1.00 97.69 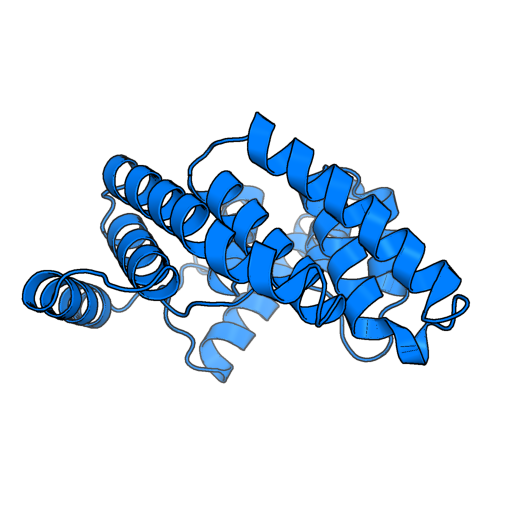198 TYR A N 1
ATOM 1649 C CA . TYR A 1 198 ? 2.424 -0.361 10.330 1.00 97.69 198 TYR A CA 1
ATOM 1650 C C . TYR A 1 198 ? 1.752 -1.670 10.759 1.00 97.69 198 TYR A C 1
ATOM 1652 O O . TYR A 1 198 ? 2.345 -2.422 11.534 1.00 97.69 198 TYR A O 1
ATOM 1660 N N . GLU A 1 199 ? 0.563 -1.980 10.230 1.00 96.75 199 GLU A N 1
ATOM 1661 C CA . GLU A 1 199 ? -0.121 -3.238 10.562 1.00 96.75 199 GLU A CA 1
ATOM 1662 C C . GLU A 1 199 ? 0.653 -4.458 10.040 1.00 96.75 199 GLU A C 1
ATOM 1664 O O . GLU A 1 199 ? 0.831 -5.416 10.785 1.00 96.75 199 GLU A O 1
ATOM 1669 N N . ILE A 1 200 ? 1.234 -4.389 8.833 1.00 97.75 200 ILE A N 1
ATOM 1670 C CA . ILE A 1 200 ? 2.124 -5.448 8.315 1.00 97.75 200 ILE A CA 1
ATOM 1671 C C . ILE A 1 200 ? 3.295 -5.696 9.274 1.00 97.75 200 ILE A C 1
ATOM 1673 O O . ILE A 1 200 ? 3.573 -6.835 9.643 1.00 97.75 200 ILE A O 1
ATOM 1677 N N . GLY A 1 201 ? 3.992 -4.638 9.699 1.00 97.75 201 GLY A N 1
ATOM 1678 C CA . GLY A 1 201 ? 5.131 -4.774 10.608 1.00 97.75 201 GLY A CA 1
ATOM 1679 C C . GLY A 1 201 ? 4.743 -5.340 11.972 1.00 97.75 201 GLY A C 1
ATOM 1680 O O . GLY A 1 201 ? 5.525 -6.073 12.574 1.00 97.75 201 GLY A O 1
ATOM 1681 N N . ARG A 1 202 ? 3.536 -5.031 12.458 1.00 96.25 202 ARG A N 1
ATOM 1682 C CA . ARG A 1 202 ? 2.998 -5.636 13.679 1.00 96.25 202 ARG A CA 1
ATOM 1683 C C . ARG A 1 202 ? 2.749 -7.126 13.519 1.00 96.25 202 ARG A C 1
ATOM 1685 O O . ARG A 1 202 ? 3.252 -7.883 14.342 1.00 96.25 202 ARG A O 1
ATOM 1692 N N . GLU A 1 203 ? 2.025 -7.523 12.476 1.00 95.94 203 GLU A N 1
ATOM 1693 C CA . GLU A 1 203 ? 1.703 -8.927 12.194 1.00 95.94 203 GLU A CA 1
ATOM 1694 C C . GLU A 1 203 ? 2.970 -9.782 12.046 1.00 95.94 203 GLU A C 1
ATOM 1696 O O . GLU A 1 203 ? 3.020 -10.904 12.532 1.00 95.94 203 GLU A O 1
ATOM 1701 N N . LEU A 1 204 ? 4.033 -9.240 11.441 1.00 96.69 204 LEU A N 1
ATOM 1702 C CA . LEU A 1 204 ? 5.317 -9.936 11.287 1.00 96.69 204 LEU A CA 1
ATOM 1703 C C . LEU A 1 204 ? 6.086 -10.162 12.606 1.00 96.69 204 LEU A C 1
ATOM 1705 O O . LEU A 1 204 ? 7.049 -10.933 12.624 1.00 96.69 204 LEU A O 1
ATOM 1709 N N . LEU A 1 205 ? 5.737 -9.459 13.688 1.00 95.00 205 LEU A N 1
ATOM 1710 C CA . LEU A 1 205 ? 6.434 -9.539 14.979 1.00 95.00 205 LEU A CA 1
ATOM 1711 C C . LEU A 1 205 ? 5.682 -10.342 16.049 1.00 95.00 205 LEU A C 1
ATOM 1713 O O . LEU A 1 205 ? 6.298 -10.623 17.093 1.00 95.00 205 LEU A O 1
ATOM 1717 N N . GLU A 1 206 ? 4.410 -10.662 15.795 1.00 89.00 206 GLU A N 1
ATOM 1718 C CA . GLU A 1 206 ? 3.558 -11.554 16.598 1.00 89.00 206 GLU A CA 1
ATOM 1719 C C . GLU A 1 206 ? 4.028 -13.015 16.502 1.00 89.00 206 GLU A C 1
ATOM 1721 O O . GLU A 1 206 ? 4.106 -13.652 17.579 1.00 89.00 206 GLU A O 1
#

InterPro domains:
  IPR011990 Tetratricopeptide-like helical domain superfamily [G3DSA:1.25.40.10] (7-163)
  IPR011990 Tetratricopeptide-like helical domain superfamily [SSF48452] (27-148)

pLDDT: mean 95.39, std 6.04, range [45.69, 98.75]

Organism: NCBI:txid1173111